Protein AF-A0A2P9GIC6-F1 (afdb_monomer)

Secondary structure (DSSP, 8-state):
----------HHHHHHHHHHHHHHHHHHHHHHHHHHHHHHHHHHHHHHHHHHH-HHHHHHSTT--GGGT--TTTTTSHHHHHHHHHHHHHHHHHTT---HHHHHHHHHHHHTHHHHHHHHHHHHHHHHHHHHHHHHHHHHHHHHHHHHHHHHHHHHHHHHHHHHHHHHHHHHHHHHHHHHHHHHHHHHHHHTTT-

pLDDT: mean 78.06, std 14.86, range [35.69, 97.06]

Foldseek 3Di:
DDPPPPPPDPVVLVVLVVVLVVVLVVLLVVLLVVLLVQLLVQLLVLLQVLVVVPVLCCVQQNPDDLVVQRDSVQSQDLVSVLRSVVVSQVVCVVVVNGDPVSVVVNVVCNVVSCVRCVVSNVSSNVSSVVSSVVSSVVSNVVSVVVSVVSVVVSVVVVVVVVVVVVVVVVVVVVVVVVVVVVVVVVVVVVVVVVD

Radius of gyration: 37.17 Å; Cα contacts (8 Å, |Δi|>4): 136; chains: 1; bounding box: 70×24×117 Å

Sequence (195 aa):
GGVLGGGVAPGVGLFGTFAVNKFTSALAASAIELATEEGIKTGIQVVIGKMNEISIFEIVLTGVDWSRYITESYYSTVGGLIKAVTNAVNSYKEAGNFSDGKMDVVRGILSNGEKTFGPVAEAGKDAAAATTKSVKTAKLSEVATQTTPLYSAITYSVLAIIIIVLIMVIIYLILRRRRKKKMKKKLQYIKLLEE

Nearest PDB structures (foldseek):
  1g73-assembly2_B  TM=2.314E-01  e=6.762E-01  Homo sapiens
  4tx5-assembly1_A  TM=2.561E-01  e=8.315E-01  Homo sapiens
  3lhp-assembly1_S  TM=3.090E-01  e=3.188E+00  synthetic construct
  7uwb-assembly1_k  TM=3.114E-01  e=5.928E+00  Citrus x limon

Structure (mmCIF, N/CA/C/O backbone):
data_AF-A0A2P9GIC6-F1
#
_entry.id   AF-A0A2P9GIC6-F1
#
loop_
_atom_site.group_PDB
_atom_site.id
_atom_site.type_symbol
_atom_site.label_atom_id
_atom_site.label_alt_id
_atom_site.label_comp_id
_atom_site.label_asym_id
_atom_site.label_entity_id
_atom_site.label_seq_id
_atom_site.pdbx_PDB_ins_code
_atom_site.Cartn_x
_atom_site.Cartn_y
_atom_site.Cartn_z
_atom_site.occupancy
_atom_site.B_iso_or_equiv
_atom_site.auth_seq_id
_atom_site.auth_comp_id
_atom_site.auth_asym_id
_atom_site.auth_atom_id
_atom_site.pdbx_PDB_model_num
ATOM 1 N N . GLY A 1 1 ? -12.073 3.172 68.371 1.00 35.69 1 GLY A N 1
ATOM 2 C CA . GLY A 1 1 ? -12.584 3.532 67.033 1.00 35.69 1 GLY A CA 1
ATOM 3 C C . GLY A 1 1 ? -11.441 3.334 66.069 1.00 35.69 1 GLY A C 1
ATOM 4 O O . GLY A 1 1 ? -10.365 3.812 66.358 1.00 35.69 1 GLY A O 1
ATOM 5 N N . GLY A 1 2 ? -11.532 2.513 65.032 1.00 39.66 2 GLY A N 1
ATOM 6 C CA . GLY A 1 2 ? -12.627 2.470 64.073 1.00 39.66 2 GLY A CA 1
ATOM 7 C C . GLY A 1 2 ? -12.228 3.280 62.840 1.00 39.66 2 GLY A C 1
ATOM 8 O O . GLY A 1 2 ? -12.872 4.278 62.553 1.00 39.66 2 GLY A O 1
ATOM 9 N N . VAL A 1 3 ? -11.157 2.870 62.152 1.00 42.47 3 VAL A N 1
ATOM 10 C CA . VAL A 1 3 ? -10.778 3.397 60.832 1.00 42.47 3 VAL A CA 1
ATOM 11 C C . VAL A 1 3 ? -10.529 2.206 59.907 1.00 42.47 3 VAL A C 1
ATOM 13 O O . VAL A 1 3 ? -9.414 1.908 59.503 1.00 42.47 3 VAL A O 1
ATOM 16 N N . LEU A 1 4 ? -11.603 1.472 59.617 1.00 42.75 4 LEU A N 1
ATOM 17 C CA . LEU A 1 4 ? -11.664 0.559 58.476 1.00 42.75 4 LEU A CA 1
ATOM 18 C C . LEU A 1 4 ? -12.331 1.314 57.324 1.00 42.75 4 LEU A C 1
ATOM 20 O O . LEU A 1 4 ? -13.462 1.034 56.941 1.00 42.75 4 LEU A O 1
ATOM 24 N N . GLY A 1 5 ? -11.633 2.327 56.818 1.00 36.59 5 GLY A N 1
ATOM 25 C CA . GLY A 1 5 ? -11.934 2.968 55.541 1.00 36.59 5 GLY A CA 1
ATOM 26 C C . GLY A 1 5 ? -11.211 2.223 54.427 1.00 36.59 5 GLY A C 1
ATOM 27 O O . GLY A 1 5 ? -10.350 2.793 53.768 1.00 36.59 5 GLY A O 1
ATOM 28 N N . GLY A 1 6 ? -11.496 0.927 54.276 1.00 39.25 6 GLY A N 1
ATOM 29 C CA . GLY A 1 6 ? -11.016 0.129 53.154 1.00 39.25 6 GLY A CA 1
ATOM 30 C C . GLY A 1 6 ? -11.682 0.627 51.880 1.00 39.25 6 GLY A C 1
ATOM 31 O O . GLY A 1 6 ? -12.749 0.145 51.505 1.00 39.25 6 GLY A O 1
ATOM 32 N N . GLY A 1 7 ? -11.075 1.635 51.255 1.00 40.94 7 GLY A N 1
ATOM 33 C CA . GLY A 1 7 ? -11.404 2.077 49.913 1.00 40.94 7 GLY A CA 1
ATOM 34 C C . GLY A 1 7 ? -11.099 0.946 48.944 1.00 40.94 7 GLY A C 1
ATOM 35 O O . GLY A 1 7 ? -9.987 0.830 48.440 1.00 40.94 7 GLY A O 1
ATOM 36 N N . VAL A 1 8 ? -12.088 0.094 48.691 1.00 41.75 8 VAL A N 1
ATOM 37 C CA . VAL A 1 8 ? -12.073 -0.770 47.516 1.00 41.75 8 VAL A CA 1
ATOM 38 C C . VAL A 1 8 ? -12.308 0.162 46.335 1.00 41.75 8 VAL A C 1
ATOM 40 O O . VAL A 1 8 ? -13.444 0.480 45.984 1.00 41.75 8 VAL A O 1
ATOM 43 N N . ALA A 1 9 ? -11.215 0.684 45.779 1.00 43.91 9 ALA A N 1
ATOM 44 C CA . ALA A 1 9 ? -11.239 1.335 44.482 1.00 43.91 9 ALA A CA 1
ATOM 45 C C . ALA A 1 9 ? -11.948 0.389 43.491 1.00 43.91 9 ALA A C 1
ATOM 47 O O . ALA A 1 9 ? -11.654 -0.812 43.497 1.00 43.91 9 ALA A O 1
ATOM 48 N N . PRO A 1 10 ? -12.865 0.874 42.635 1.00 46.41 10 PRO A N 1
ATOM 49 C CA . PRO A 1 10 ? -13.520 0.061 41.614 1.00 46.41 10 PRO A CA 1
ATOM 50 C C . PRO A 1 10 ? -12.531 -0.229 40.469 1.00 46.41 10 PRO A C 1
ATOM 52 O O . PRO A 1 10 ? -12.744 0.147 39.322 1.00 46.41 10 PRO A O 1
ATOM 55 N N . GLY A 1 11 ? -11.406 -0.879 40.777 1.00 50.47 11 GLY A N 1
ATOM 56 C CA . GLY A 1 11 ? -10.360 -1.202 39.812 1.00 50.47 11 GLY A CA 1
ATOM 57 C C . GLY A 1 11 ? -10.844 -2.190 38.756 1.00 50.47 11 GLY A C 1
ATOM 58 O O . GLY A 1 11 ? -10.451 -2.092 37.604 1.00 50.47 11 GLY A O 1
ATOM 59 N N . VAL A 1 12 ? -11.768 -3.093 39.091 1.00 47.31 12 VAL A N 1
ATOM 60 C CA . VAL A 1 12 ? -12.199 -4.165 38.174 1.00 47.31 12 VAL A CA 1
ATOM 61 C C . VAL A 1 12 ? -12.927 -3.663 36.916 1.00 47.31 12 VAL A C 1
ATOM 63 O O . VAL A 1 12 ? -12.781 -4.268 35.858 1.00 47.31 12 VAL A O 1
ATOM 66 N N . GLY A 1 13 ? -13.629 -2.524 36.981 1.00 48.03 13 GLY A N 1
ATOM 67 C CA . GLY A 1 13 ? -14.225 -1.884 35.797 1.00 48.03 13 GLY A CA 1
ATOM 68 C C . GLY A 1 13 ? -13.209 -1.098 34.959 1.00 48.03 13 GLY A C 1
ATOM 69 O O . GLY A 1 13 ? -13.307 -1.047 33.731 1.00 48.03 13 GLY A O 1
ATOM 70 N N . LEU A 1 14 ? -12.191 -0.534 35.615 1.00 54.22 14 LEU A N 1
ATOM 71 C CA . LEU A 1 14 ? -11.116 0.210 34.961 1.00 54.22 14 LEU A CA 1
ATOM 72 C C . LEU A 1 14 ? -10.127 -0.735 34.262 1.00 54.22 14 LEU A C 1
ATOM 74 O O . LEU A 1 14 ? -9.697 -0.456 33.152 1.00 54.22 14 LEU A O 1
ATOM 78 N N . PHE A 1 15 ? -9.812 -1.885 34.864 1.00 54.22 15 PHE A N 1
ATOM 79 C CA . PHE A 1 15 ? -8.912 -2.876 34.274 1.00 54.22 15 PHE A CA 1
ATOM 80 C C . PHE A 1 15 ? -9.524 -3.566 33.050 1.00 54.22 15 PHE A C 1
ATOM 82 O O . PHE A 1 15 ? -8.817 -3.759 32.066 1.00 54.22 15 PHE A O 1
ATOM 89 N N . GLY A 1 16 ? -10.826 -3.882 33.060 1.00 58.28 16 GLY A N 1
ATOM 90 C CA . GLY A 1 16 ? -11.499 -4.488 31.903 1.00 58.28 16 GLY A CA 1
ATOM 91 C C . GLY A 1 16 ? -11.559 -3.551 30.694 1.00 58.28 16 GLY A C 1
ATOM 92 O O . GLY A 1 16 ? -11.197 -3.934 29.584 1.00 58.28 16 GLY A O 1
ATOM 93 N N . THR A 1 17 ? -11.941 -2.291 30.916 1.00 59.91 17 THR A N 1
ATOM 94 C CA . THR A 1 17 ? -11.983 -1.264 29.861 1.00 59.91 17 THR A CA 1
ATOM 95 C C . THR A 1 17 ? -10.587 -0.871 29.374 1.00 59.91 17 THR A C 1
ATOM 97 O O . THR A 1 17 ? -10.375 -0.729 28.172 1.00 59.91 17 THR A O 1
ATOM 100 N N . PHE A 1 18 ? -9.603 -0.769 30.271 1.00 67.50 18 PHE A N 1
ATOM 101 C CA . PHE A 1 18 ? -8.208 -0.509 29.913 1.00 67.50 18 PHE A CA 1
ATOM 102 C C . PHE A 1 18 ? -7.585 -1.656 29.104 1.00 67.50 18 PHE A C 1
ATOM 104 O O . PHE A 1 18 ? -6.921 -1.399 28.100 1.00 67.50 18 PHE A O 1
ATOM 111 N N . ALA A 1 19 ? -7.827 -2.913 29.494 1.00 66.25 19 ALA A N 1
ATOM 112 C CA . ALA A 1 19 ? -7.341 -4.085 28.769 1.00 66.25 19 ALA A CA 1
ATOM 113 C C . ALA A 1 19 ? -7.966 -4.191 27.370 1.00 66.25 19 ALA A C 1
ATOM 115 O O . ALA A 1 19 ? -7.237 -4.390 26.399 1.00 66.25 19 AL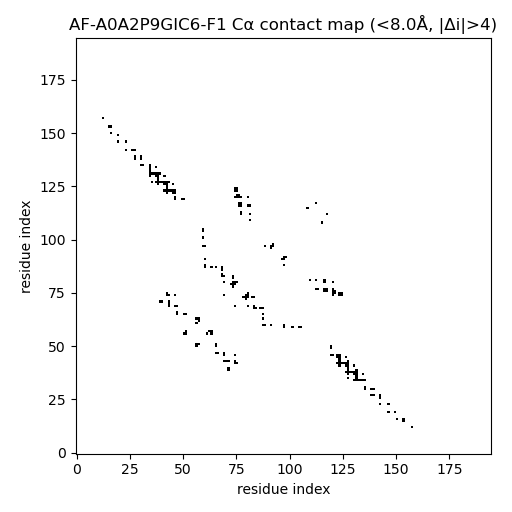A A O 1
ATOM 116 N N . VAL A 1 20 ? -9.283 -3.978 27.239 1.00 67.06 20 VAL A N 1
ATOM 117 C CA . VAL A 1 20 ? -9.952 -3.957 25.926 1.00 67.06 20 VAL A CA 1
ATOM 118 C C . VAL A 1 20 ? -9.466 -2.798 25.063 1.00 67.06 20 VAL A C 1
ATOM 120 O O . VAL A 1 20 ? -9.219 -3.005 23.878 1.00 67.06 20 VAL A O 1
ATOM 123 N N . ASN A 1 21 ? -9.242 -1.610 25.626 1.00 68.81 21 ASN A N 1
ATOM 124 C CA . ASN A 1 21 ? -8.697 -0.480 24.868 1.00 68.81 21 ASN A CA 1
ATOM 125 C C . ASN A 1 21 ? -7.268 -0.753 24.372 1.00 68.81 21 ASN A C 1
ATOM 127 O O . ASN A 1 21 ? -6.968 -0.503 23.206 1.00 68.81 21 ASN A O 1
ATOM 131 N N . LYS A 1 22 ? -6.397 -1.315 25.221 1.00 74.38 22 LYS A N 1
ATOM 132 C CA . LYS A 1 22 ? -5.039 -1.739 24.839 1.00 74.38 22 LYS A CA 1
ATOM 133 C C . LYS A 1 22 ? -5.075 -2.801 23.738 1.00 74.38 22 LYS A C 1
ATOM 135 O O . LYS A 1 22 ? -4.400 -2.644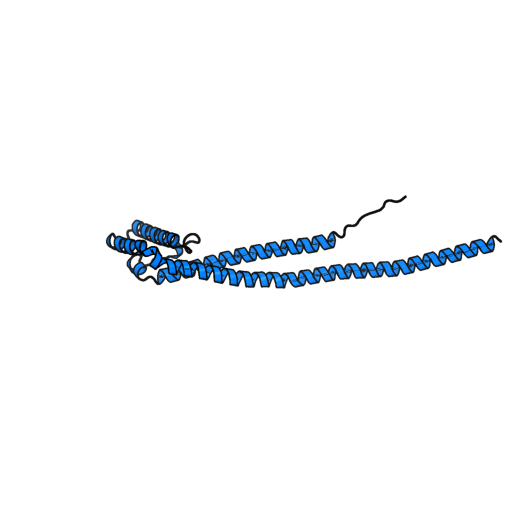 22.725 1.00 74.38 22 LYS A O 1
ATOM 140 N N . PHE A 1 23 ? -5.903 -3.830 23.889 1.00 72.44 23 PHE A N 1
ATOM 141 C CA . PHE A 1 23 ? -6.075 -4.884 22.888 1.00 72.44 23 PHE A CA 1
ATOM 142 C C . PHE A 1 23 ? -6.606 -4.343 21.551 1.00 72.44 23 PHE A C 1
ATOM 144 O O . PHE A 1 23 ? -6.029 -4.610 20.501 1.00 72.44 23 PHE A O 1
ATOM 151 N N . THR A 1 24 ? -7.637 -3.497 21.593 1.00 72.88 24 THR A N 1
ATOM 152 C CA . THR A 1 24 ? -8.217 -2.847 20.405 1.00 72.88 24 THR A CA 1
ATOM 153 C C . THR A 1 24 ? -7.193 -1.956 19.701 1.00 72.88 24 THR A C 1
ATOM 155 O O . THR A 1 24 ? -7.105 -1.971 18.477 1.00 72.88 24 THR A O 1
ATOM 158 N N . SER A 1 25 ? -6.366 -1.222 20.457 1.00 73.38 25 SER A N 1
ATOM 159 C CA . SER A 1 25 ? -5.287 -0.409 19.881 1.00 73.38 25 SER A CA 1
ATOM 160 C C . SER A 1 25 ? -4.191 -1.248 19.216 1.00 73.38 25 SER A C 1
ATOM 162 O O . SER A 1 25 ? -3.698 -0.859 18.161 1.00 73.38 25 SER A O 1
ATOM 164 N N . ALA A 1 26 ? -3.849 -2.411 19.781 1.00 75.38 26 ALA A N 1
ATOM 165 C CA . ALA A 1 26 ? -2.870 -3.323 19.194 1.00 75.38 26 ALA A CA 1
ATOM 166 C C . ALA A 1 26 ? -3.402 -3.953 17.898 1.00 75.38 26 ALA A C 1
ATOM 168 O O . ALA A 1 26 ? -2.707 -3.946 16.887 1.00 75.38 26 ALA A O 1
ATOM 169 N N . LEU A 1 27 ? -4.663 -4.401 17.891 1.00 74.88 27 LEU A N 1
ATOM 170 C CA . LEU A 1 27 ? -5.324 -4.905 16.684 1.00 74.88 27 LEU A CA 1
ATOM 171 C C . LEU A 1 27 ? -5.416 -3.842 15.585 1.00 74.88 27 LEU A C 1
ATOM 173 O O . LEU A 1 27 ? -5.175 -4.142 14.419 1.00 74.88 27 LEU A O 1
ATOM 177 N N . ALA A 1 28 ? -5.727 -2.594 15.944 1.00 72.56 28 ALA A N 1
ATOM 178 C CA . ALA A 1 28 ? -5.741 -1.486 14.996 1.00 72.56 28 ALA A CA 1
ATOM 179 C C . ALA A 1 28 ? -4.342 -1.193 14.425 1.00 72.56 28 ALA A C 1
ATOM 181 O O . ALA A 1 28 ? -4.227 -0.915 13.235 1.00 72.56 28 ALA A O 1
ATOM 182 N N . ALA A 1 29 ? -3.286 -1.281 15.241 1.00 73.62 29 ALA A N 1
ATOM 183 C CA . ALA A 1 29 ? -1.909 -1.114 14.779 1.00 73.62 29 ALA A CA 1
ATOM 184 C C . ALA A 1 29 ? -1.512 -2.216 13.782 1.00 73.62 29 ALA A C 1
ATOM 186 O O . ALA A 1 29 ? -1.067 -1.899 12.682 1.00 73.62 29 ALA A O 1
ATOM 187 N N . SER A 1 30 ? -1.775 -3.486 14.108 1.00 74.31 30 SER A N 1
ATOM 188 C CA . SER A 1 30 ? -1.515 -4.615 13.204 1.00 74.31 30 SER A CA 1
ATOM 189 C C . SER A 1 30 ? -2.348 -4.549 11.919 1.00 74.31 30 SER A C 1
ATOM 191 O O . SER A 1 30 ? -1.853 -4.858 10.842 1.00 74.31 30 SER A O 1
ATOM 193 N N . ALA A 1 31 ? -3.604 -4.095 11.995 1.00 72.94 31 ALA A N 1
ATOM 194 C CA . ALA A 1 31 ? -4.441 -3.863 10.818 1.00 72.94 31 ALA A CA 1
ATOM 195 C C . ALA A 1 31 ? -3.874 -2.775 9.892 1.00 72.94 31 ALA A C 1
ATOM 197 O O . ALA A 1 31 ? -3.978 -2.890 8.672 1.00 72.94 31 ALA A O 1
ATOM 198 N N . ILE A 1 32 ? -3.292 -1.714 10.460 1.00 75.00 32 ILE A N 1
ATOM 199 C CA . ILE A 1 32 ? -2.639 -0.652 9.688 1.00 75.00 32 ILE A CA 1
ATOM 200 C C . ILE A 1 32 ? -1.367 -1.182 9.025 1.00 75.00 32 ILE A C 1
ATOM 202 O O . ILE A 1 32 ? -1.169 -0.911 7.846 1.00 75.00 32 ILE A O 1
ATOM 206 N N . GLU A 1 33 ? -0.550 -1.948 9.748 1.00 79.12 33 GLU A N 1
ATOM 207 C CA . GLU A 1 33 ? 0.686 -2.546 9.231 1.00 79.12 33 GLU A CA 1
ATOM 208 C C . GLU A 1 33 ? 0.414 -3.487 8.046 1.00 79.12 33 GLU A C 1
ATOM 210 O O . GLU A 1 33 ? 0.968 -3.297 6.962 1.00 79.12 33 GLU A O 1
ATOM 215 N N . LEU A 1 34 ? -0.538 -4.414 8.199 1.00 79.38 34 LEU A N 1
ATOM 216 C CA . LEU A 1 34 ? -0.962 -5.309 7.117 1.00 79.38 34 LEU A CA 1
ATOM 217 C C . LEU A 1 34 ? -1.495 -4.534 5.906 1.00 79.38 34 LEU A C 1
ATOM 219 O O . LEU A 1 34 ? -1.159 -4.847 4.766 1.00 79.38 34 LEU A O 1
ATOM 223 N N . ALA A 1 35 ? -2.300 -3.493 6.140 1.00 74.69 35 ALA A N 1
ATOM 224 C CA . ALA A 1 35 ? -2.817 -2.658 5.063 1.00 74.69 35 ALA A CA 1
ATOM 225 C C . ALA A 1 35 ? -1.700 -1.920 4.311 1.00 74.69 35 ALA A C 1
ATOM 227 O O . ALA A 1 35 ? -1.779 -1.781 3.091 1.00 74.69 35 ALA A O 1
ATOM 228 N N . THR A 1 36 ? -0.667 -1.450 5.017 1.00 80.12 36 THR A N 1
ATOM 229 C CA . THR A 1 36 ? 0.490 -0.810 4.380 1.00 80.12 36 THR A CA 1
ATOM 230 C C . THR A 1 36 ? 1.320 -1.798 3.570 1.00 80.12 36 THR A C 1
ATOM 232 O O . THR A 1 36 ? 1.698 -1.473 2.446 1.00 80.12 36 THR A O 1
ATOM 235 N N . GLU A 1 37 ? 1.542 -3.012 4.079 1.00 86.25 37 GLU A N 1
ATOM 236 C CA . GLU A 1 37 ? 2.275 -4.067 3.370 1.00 86.25 37 GLU A CA 1
ATOM 237 C C . GLU A 1 37 ? 1.545 -4.485 2.083 1.00 86.25 37 GLU A C 1
ATOM 239 O O . GLU A 1 37 ? 2.133 -4.520 1.000 1.00 86.25 37 GLU A O 1
ATOM 244 N N . GLU A 1 38 ? 0.234 -4.728 2.169 1.00 79.56 38 GLU A N 1
ATOM 245 C CA . GLU A 1 38 ? -0.597 -5.091 1.017 1.00 79.56 38 GLU A CA 1
ATOM 246 C C . GLU A 1 38 ? -0.691 -3.948 -0.007 1.00 79.56 38 GLU A C 1
ATOM 248 O O . GLU A 1 38 ? -0.660 -4.177 -1.223 1.00 79.56 38 GLU A O 1
ATOM 253 N N . GLY A 1 39 ? -0.726 -2.705 0.481 1.00 76.94 39 GLY A N 1
ATOM 254 C CA . GLY A 1 39 ? -0.616 -1.507 -0.340 1.00 76.94 39 GLY A CA 1
ATOM 255 C C . GLY A 1 39 ? 0.685 -1.456 -1.132 1.00 76.94 39 GLY A C 1
ATOM 256 O O . GLY A 1 39 ? 0.652 -1.372 -2.359 1.00 76.94 39 GLY A O 1
ATOM 257 N N . ILE A 1 40 ? 1.829 -1.560 -0.454 1.00 85.94 40 ILE A N 1
ATOM 258 C CA . ILE A 1 40 ? 3.157 -1.565 -1.086 1.00 85.94 40 ILE A CA 1
ATOM 259 C C . ILE A 1 40 ? 3.262 -2.692 -2.116 1.00 85.94 40 ILE A C 1
ATOM 261 O O . ILE A 1 40 ? 3.664 -2.446 -3.254 1.00 85.94 40 ILE A O 1
ATOM 265 N N . LYS A 1 41 ? 2.843 -3.911 -1.756 1.00 92.12 41 LYS A N 1
ATOM 266 C CA . LYS A 1 41 ? 2.848 -5.070 -2.657 1.00 92.12 41 LYS A CA 1
ATOM 267 C C . LYS A 1 41 ? 2.058 -4.796 -3.937 1.00 92.12 41 LYS A C 1
ATOM 269 O O . LYS A 1 41 ? 2.543 -5.076 -5.033 1.00 92.12 41 LYS A O 1
ATOM 274 N N . THR A 1 42 ? 0.865 -4.222 -3.807 1.00 85.31 42 THR A N 1
ATOM 275 C CA . THR A 1 42 ? 0.011 -3.885 -4.953 1.00 85.31 42 THR A CA 1
ATOM 276 C C . THR A 1 42 ? 0.623 -2.775 -5.803 1.00 85.31 42 THR A C 1
ATOM 278 O O . THR A 1 42 ? 0.652 -2.888 -7.027 1.00 85.31 42 THR A O 1
ATOM 281 N N . GLY A 1 43 ? 1.179 -1.738 -5.169 1.00 80.25 43 GLY A N 1
ATOM 282 C CA . GLY A 1 43 ? 1.900 -0.668 -5.858 1.00 80.25 43 GLY A CA 1
ATOM 283 C C . GLY A 1 43 ? 3.062 -1.199 -6.694 1.00 80.25 43 GLY A C 1
ATOM 284 O O . GLY A 1 43 ? 3.160 -0.883 -7.877 1.00 80.25 43 GLY A O 1
ATOM 285 N N . ILE A 1 44 ? 3.890 -2.076 -6.121 1.00 94.62 44 ILE A N 1
ATOM 286 C CA . ILE A 1 44 ? 4.993 -2.740 -6.830 1.00 94.62 44 ILE A CA 1
ATOM 287 C C . ILE A 1 44 ? 4.475 -3.538 -8.033 1.00 94.62 44 ILE A C 1
ATOM 289 O O . ILE A 1 44 ? 5.038 -3.424 -9.120 1.00 94.62 44 ILE A O 1
ATOM 293 N N . GLN A 1 45 ? 3.392 -4.309 -7.883 1.00 94.19 45 GLN A N 1
ATOM 294 C CA . GLN A 1 45 ? 2.835 -5.083 -8.998 1.00 94.19 45 GLN A CA 1
ATOM 295 C C . GLN A 1 45 ? 2.323 -4.205 -10.143 1.00 94.19 45 GLN A C 1
ATOM 297 O O . GLN A 1 45 ? 2.572 -4.520 -11.306 1.00 94.19 45 GLN A O 1
ATOM 302 N N . VAL A 1 46 ? 1.657 -3.089 -9.833 1.00 91.69 46 VAL A N 1
ATOM 303 C CA . VAL A 1 46 ? 1.207 -2.128 -10.852 1.00 91.69 46 VAL A CA 1
ATOM 304 C C . VAL A 1 46 ? 2.394 -1.529 -11.601 1.00 91.69 46 VAL A C 1
ATOM 306 O O . VAL A 1 46 ? 2.365 -1.447 -12.829 1.00 91.69 46 VAL A O 1
ATOM 309 N N . VAL A 1 47 ? 3.461 -1.162 -10.887 1.00 96.12 47 VAL A N 1
ATOM 310 C CA . VAL A 1 47 ? 4.693 -0.647 -11.503 1.00 96.12 47 VAL A CA 1
ATOM 311 C C . VAL A 1 47 ? 5.337 -1.711 -12.390 1.00 96.12 47 VAL A C 1
ATOM 313 O O . VAL A 1 47 ? 5.680 -1.400 -13.524 1.00 96.12 47 VAL A O 1
ATOM 316 N N . ILE A 1 48 ? 5.454 -2.963 -11.931 1.00 96.69 48 ILE A N 1
ATOM 317 C CA . ILE A 1 48 ? 5.969 -4.078 -12.746 1.00 96.69 48 ILE A CA 1
ATOM 318 C C . ILE A 1 48 ? 5.147 -4.232 -14.032 1.00 96.69 48 ILE A C 1
ATOM 320 O O . ILE A 1 48 ? 5.721 -4.312 -15.116 1.00 96.69 48 ILE A O 1
ATOM 324 N N . GLY A 1 49 ? 3.814 -4.226 -13.929 1.00 95.00 49 GLY A N 1
ATOM 325 C CA . GLY A 1 49 ? 2.920 -4.309 -15.085 1.00 95.00 49 GLY A CA 1
ATOM 326 C C . GLY A 1 49 ? 3.168 -3.183 -16.088 1.00 95.00 49 GLY A C 1
ATOM 327 O O . GLY A 1 49 ? 3.419 -3.442 -17.261 1.00 95.00 49 GLY A O 1
ATOM 328 N N . LYS A 1 50 ? 3.217 -1.936 -15.615 1.00 92.25 50 LYS A N 1
ATOM 329 C CA . LYS A 1 50 ? 3.489 -0.768 -16.465 1.00 92.25 50 LYS A CA 1
ATOM 330 C C . LYS A 1 50 ? 4.894 -0.754 -17.057 1.00 92.25 50 LYS A C 1
ATOM 332 O O . LYS A 1 50 ? 5.084 -0.297 -18.177 1.00 92.25 50 LYS A O 1
ATOM 337 N N . MET A 1 51 ? 5.881 -1.271 -16.335 1.00 93.62 51 MET A N 1
ATOM 338 C CA . MET A 1 51 ? 7.241 -1.422 -16.848 1.00 93.62 51 MET A CA 1
ATOM 339 C C . MET A 1 51 ? 7.320 -2.460 -17.973 1.00 93.62 51 MET A C 1
ATOM 341 O O . MET A 1 51 ? 8.105 -2.277 -18.901 1.00 93.62 51 MET A O 1
ATOM 345 N N . ASN A 1 52 ? 6.480 -3.500 -17.937 1.00 93.31 52 ASN A N 1
ATOM 346 C CA . ASN A 1 52 ? 6.333 -4.454 -19.041 1.00 93.31 52 ASN A CA 1
ATOM 347 C C . ASN A 1 52 ? 5.628 -3.849 -20.268 1.00 93.31 52 ASN A C 1
ATOM 349 O O . ASN A 1 52 ? 5.898 -4.269 -21.387 1.00 93.31 52 ASN A O 1
ATOM 353 N N . GLU A 1 53 ? 4.754 -2.854 -20.087 1.00 92.56 53 GLU A N 1
ATOM 354 C CA . GLU A 1 53 ? 4.069 -2.160 -21.195 1.00 92.56 53 GLU A CA 1
ATOM 355 C C . GLU A 1 53 ? 5.013 -1.258 -22.012 1.00 92.56 53 GLU A C 1
ATOM 357 O O . GLU A 1 53 ? 4.713 -0.890 -23.149 1.00 92.56 53 GLU A O 1
ATOM 362 N N . ILE A 1 54 ? 6.172 -0.899 -21.457 1.00 91.38 54 ILE A N 1
ATOM 363 C CA . ILE A 1 54 ? 7.164 -0.066 -22.135 1.00 91.38 54 ILE A CA 1
ATOM 364 C C . ILE A 1 54 ? 7.951 -0.936 -23.130 1.00 91.38 54 ILE A C 1
ATOM 366 O O . ILE A 1 54 ? 8.988 -1.517 -22.805 1.00 91.38 54 ILE A O 1
ATOM 370 N N . SER A 1 55 ? 7.478 -0.985 -24.380 1.00 88.62 55 SER A N 1
ATOM 371 C CA . SER A 1 55 ? 7.985 -1.881 -25.439 1.00 88.62 55 SER A CA 1
ATOM 372 C C . SER A 1 55 ? 9.489 -1.768 -25.702 1.00 88.62 55 SER A C 1
ATOM 374 O O . SER A 1 55 ? 10.131 -2.722 -26.132 1.00 88.62 55 SER A O 1
ATOM 376 N N . ILE A 1 56 ? 10.095 -0.610 -25.426 1.00 88.69 56 ILE A N 1
ATOM 377 C CA . ILE A 1 56 ? 11.535 -0.421 -25.627 1.00 88.69 56 ILE A CA 1
ATOM 378 C C . ILE A 1 56 ? 12.380 -1.296 -24.688 1.00 88.69 56 ILE A C 1
ATOM 380 O O . ILE A 1 56 ? 13.496 -1.674 -25.046 1.00 88.69 56 ILE A O 1
ATOM 384 N N . PHE A 1 57 ? 11.855 -1.685 -23.521 1.00 91.12 57 PHE A N 1
ATOM 385 C CA . PHE A 1 57 ? 12.558 -2.602 -22.626 1.00 91.12 57 PHE A CA 1
ATOM 386 C C . PHE A 1 57 ? 12.573 -4.039 -23.131 1.00 91.12 57 PHE A C 1
ATOM 388 O O . PHE A 1 57 ? 13.537 -4.737 -22.854 1.00 91.12 57 PHE A O 1
ATOM 395 N N . GLU A 1 58 ? 11.605 -4.467 -23.938 1.00 86.62 58 GLU A N 1
ATOM 396 C CA . GLU A 1 58 ? 11.641 -5.789 -24.575 1.00 86.62 58 GLU A CA 1
ATOM 397 C C . GLU A 1 58 ? 12.814 -5.908 -25.567 1.00 86.62 58 GLU A C 1
ATOM 399 O O . GLU A 1 58 ? 13.475 -6.946 -25.671 1.00 86.62 58 GLU A O 1
ATOM 404 N N . ILE A 1 59 ? 13.130 -4.804 -26.247 1.00 86.12 59 ILE A N 1
ATOM 405 C CA . ILE A 1 59 ? 14.223 -4.718 -27.223 1.00 86.12 59 ILE A CA 1
ATOM 406 C C . ILE A 1 59 ? 15.583 -4.662 -26.512 1.00 86.12 59 ILE A C 1
ATOM 408 O O . ILE A 1 59 ? 16.550 -5.325 -26.903 1.00 86.12 59 ILE A O 1
ATOM 412 N N . VAL A 1 60 ? 15.681 -3.841 -25.466 1.00 89.81 60 VAL A N 1
ATOM 413 C CA . VAL A 1 60 ? 16.957 -3.570 -24.794 1.00 89.81 60 VAL A CA 1
ATOM 414 C C . VAL A 1 60 ? 17.274 -4.637 -23.740 1.00 89.81 60 VAL A C 1
ATOM 416 O O . VAL A 1 60 ? 18.406 -5.120 -23.674 1.00 89.81 60 VAL A O 1
ATOM 419 N N . LEU A 1 61 ? 16.276 -5.056 -22.968 1.00 91.44 61 LEU A N 1
ATOM 420 C CA . LEU A 1 61 ? 16.364 -6.006 -21.860 1.00 91.44 61 LEU A CA 1
ATOM 421 C C . LEU A 1 61 ? 15.414 -7.188 -22.117 1.00 91.44 61 LEU A C 1
ATOM 423 O O . LEU A 1 61 ? 14.453 -7.422 -21.389 1.00 91.44 61 LEU A O 1
ATOM 427 N N . THR A 1 62 ? 15.664 -7.931 -23.195 1.00 89.19 62 THR A N 1
ATOM 428 C CA . THR A 1 62 ? 14.809 -9.053 -23.600 1.00 89.19 62 THR A CA 1
ATOM 429 C C . THR A 1 62 ? 14.653 -10.066 -22.465 1.00 89.19 62 THR A C 1
ATOM 431 O O . THR A 1 62 ? 15.643 -10.519 -21.885 1.00 89.19 62 THR A O 1
ATOM 434 N N . GLY A 1 63 ? 13.404 -10.400 -22.133 1.00 87.50 63 GLY A N 1
ATOM 435 C CA . GLY A 1 63 ? 13.080 -11.316 -21.037 1.00 87.50 63 GLY A CA 1
ATOM 436 C C . GLY A 1 63 ? 13.310 -10.746 -19.633 1.00 87.50 63 GLY A C 1
ATOM 437 O O . GLY A 1 63 ? 13.493 -11.528 -18.701 1.00 87.50 63 GLY A O 1
ATOM 438 N N . VAL A 1 64 ? 13.345 -9.417 -19.469 1.00 93.12 64 VAL A N 1
ATOM 439 C CA . VAL A 1 64 ? 13.558 -8.797 -18.155 1.00 93.12 64 VAL A CA 1
ATOM 440 C C . VAL A 1 64 ? 12.451 -9.164 -17.178 1.00 93.12 64 VAL A C 1
ATOM 442 O O . VAL A 1 64 ? 11.263 -9.002 -17.442 1.00 93.12 64 VAL A O 1
ATOM 445 N N . ASP A 1 65 ? 12.868 -9.630 -16.009 1.00 94.69 65 ASP A N 1
ATOM 446 C CA . ASP A 1 65 ? 11.991 -9.867 -14.874 1.00 94.69 65 ASP A CA 1
ATOM 447 C C . ASP A 1 65 ? 12.097 -8.680 -13.912 1.00 94.69 65 ASP A C 1
ATOM 449 O O . ASP A 1 65 ? 12.964 -8.627 -13.034 1.00 94.69 65 ASP A O 1
ATOM 453 N N . TRP A 1 66 ? 11.217 -7.693 -14.102 1.00 95.44 66 TRP A N 1
ATOM 454 C CA . TRP A 1 66 ? 11.205 -6.470 -13.298 1.00 95.44 66 TRP A CA 1
ATOM 455 C C . TRP A 1 66 ? 10.987 -6.713 -11.801 1.00 95.44 66 TRP A C 1
ATOM 457 O O . TRP A 1 66 ? 11.390 -5.870 -10.998 1.00 95.44 66 TRP A O 1
ATOM 467 N N . SER A 1 67 ? 10.437 -7.866 -11.399 1.00 95.12 67 SER A N 1
ATOM 468 C CA . SER A 1 67 ? 10.272 -8.215 -9.981 1.00 95.12 67 SER A CA 1
ATOM 469 C C . SER A 1 67 ? 11.603 -8.317 -9.226 1.00 95.12 67 SER A C 1
ATOM 471 O O . SER A 1 67 ? 11.645 -8.112 -8.016 1.00 95.12 67 SER A O 1
ATOM 473 N N . ARG A 1 68 ? 12.710 -8.554 -9.942 1.00 95.56 68 ARG A N 1
ATOM 474 C CA . ARG A 1 68 ? 14.067 -8.620 -9.376 1.00 95.56 68 ARG A CA 1
ATOM 475 C C . ARG A 1 68 ? 14.673 -7.252 -9.086 1.00 95.56 68 ARG A C 1
ATOM 477 O O . ARG A 1 68 ? 15.622 -7.158 -8.313 1.00 95.56 68 ARG A O 1
ATOM 484 N N . TYR A 1 69 ? 14.161 -6.204 -9.729 1.00 95.56 69 TYR A N 1
ATOM 485 C CA . TYR A 1 69 ? 14.766 -4.871 -9.708 1.00 95.56 69 TYR A CA 1
ATOM 486 C C . TYR A 1 69 ? 13.864 -3.812 -9.067 1.00 95.56 69 TYR A C 1
ATOM 488 O O . TYR A 1 69 ? 14.373 -2.804 -8.578 1.00 95.56 69 TYR A O 1
ATOM 496 N N . ILE A 1 70 ? 12.546 -4.026 -9.046 1.00 95.19 70 ILE A N 1
ATOM 497 C CA . ILE A 1 70 ? 11.576 -3.113 -8.435 1.00 95.19 70 ILE A CA 1
ATOM 498 C C . ILE A 1 70 ? 11.298 -3.562 -7.005 1.00 95.19 70 ILE A C 1
ATOM 500 O O . ILE A 1 70 ? 10.611 -4.548 -6.757 1.00 95.19 70 ILE A O 1
ATOM 504 N N . THR A 1 71 ? 11.829 -2.797 -6.059 1.00 92.06 71 THR A N 1
ATOM 505 C CA . THR A 1 71 ? 11.670 -3.010 -4.620 1.00 92.06 71 THR A CA 1
ATOM 506 C C . THR A 1 71 ? 10.762 -1.944 -4.006 1.00 92.06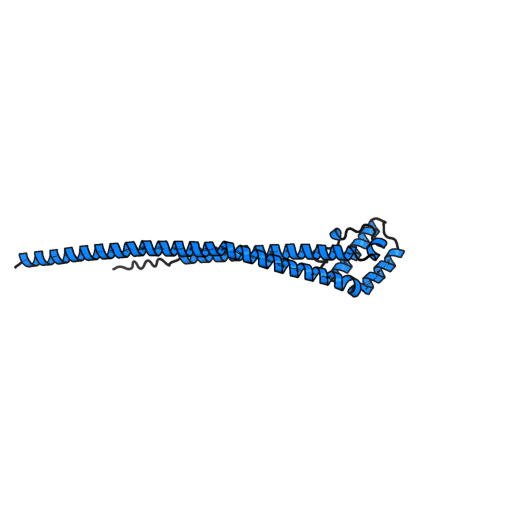 71 THR A C 1
ATOM 508 O O . THR A 1 71 ? 10.421 -0.943 -4.645 1.00 92.06 71 THR A O 1
ATOM 511 N N . GLU A 1 72 ? 10.427 -2.111 -2.725 1.00 90.00 72 GLU A N 1
ATOM 512 C CA . GLU A 1 72 ? 9.705 -1.108 -1.930 1.00 90.00 72 GLU A CA 1
ATOM 513 C C . GLU A 1 72 ? 10.374 0.278 -1.962 1.00 90.00 72 GLU A C 1
ATOM 515 O O . GLU A 1 72 ? 9.696 1.302 -2.003 1.00 90.00 72 GLU A O 1
ATOM 520 N N . SER A 1 73 ? 11.705 0.337 -2.012 1.00 88.19 73 SER A N 1
ATOM 521 C CA . SER A 1 73 ? 12.421 1.613 -2.053 1.00 88.19 73 SER A CA 1
ATOM 522 C C . SER A 1 73 ? 12.425 2.270 -3.437 1.00 88.19 73 SER A C 1
ATOM 524 O O . SER A 1 73 ? 12.730 3.460 -3.536 1.00 88.19 73 SER A O 1
ATOM 526 N N . TYR A 1 74 ? 12.103 1.529 -4.504 1.00 90.19 74 TYR A N 1
ATOM 527 C CA . TYR A 1 74 ? 12.271 1.988 -5.887 1.00 90.19 74 TYR A CA 1
ATOM 528 C C . TYR A 1 74 ? 10.963 2.205 -6.656 1.00 90.19 74 TYR A C 1
ATOM 530 O O . TYR A 1 74 ? 10.969 2.972 -7.615 1.00 90.19 74 TYR A O 1
ATOM 538 N N . TYR A 1 75 ? 9.844 1.600 -6.248 1.00 90.69 75 TYR A N 1
ATOM 539 C CA . TYR A 1 75 ? 8.594 1.643 -7.026 1.00 90.69 75 TYR A CA 1
ATOM 540 C C . TYR A 1 75 ? 7.896 3.015 -7.058 1.00 90.69 75 TYR A C 1
ATOM 542 O O . TYR A 1 75 ? 7.160 3.311 -7.995 1.00 90.69 75 TYR A O 1
ATOM 550 N N . SER A 1 76 ? 8.098 3.852 -6.037 1.00 87.00 76 SER A N 1
ATOM 551 C CA . SER A 1 76 ? 7.272 5.043 -5.784 1.00 87.00 76 SER A CA 1
ATOM 552 C C . SER A 1 76 ? 7.872 6.360 -6.285 1.00 87.00 76 SER A C 1
ATOM 554 O O . SER A 1 76 ? 7.268 7.419 -6.108 1.00 87.00 76 SER A O 1
ATOM 556 N N . THR A 1 77 ? 9.065 6.329 -6.887 1.00 91.56 77 THR A N 1
ATOM 557 C CA . THR A 1 77 ? 9.757 7.538 -7.356 1.00 91.56 77 THR A CA 1
ATOM 558 C C . THR A 1 77 ? 10.434 7.315 -8.701 1.00 91.56 77 THR A C 1
ATOM 560 O O . THR A 1 77 ? 10.981 6.247 -8.965 1.00 91.56 77 THR A O 1
ATOM 563 N N . VAL A 1 78 ? 10.492 8.366 -9.522 1.00 93.94 78 VAL A N 1
ATOM 564 C CA . VAL A 1 78 ? 11.228 8.365 -10.799 1.00 93.94 78 VAL A CA 1
ATOM 565 C C . VAL A 1 78 ? 12.693 7.977 -10.597 1.00 93.94 78 VAL A C 1
ATOM 567 O O . VAL A 1 78 ? 13.214 7.116 -11.302 1.00 93.94 78 VAL A O 1
ATOM 570 N N . GLY A 1 79 ? 13.355 8.552 -9.588 1.00 94.44 79 GLY A N 1
ATOM 571 C CA . GLY A 1 79 ? 14.742 8.213 -9.258 1.00 94.44 79 GLY A CA 1
ATOM 572 C C . GLY A 1 79 ? 14.927 6.749 -8.841 1.00 94.44 79 GLY A C 1
ATOM 573 O O . GLY A 1 79 ? 15.947 6.144 -9.164 1.00 94.44 79 GLY A O 1
ATOM 574 N N . GLY A 1 80 ? 13.941 6.164 -8.156 1.00 95.12 80 GLY A N 1
ATOM 575 C CA . GLY A 1 80 ? 13.909 4.741 -7.826 1.00 95.12 80 GLY A CA 1
ATOM 576 C C . GLY A 1 80 ? 13.812 3.859 -9.069 1.00 95.12 80 GLY A C 1
ATOM 577 O O . GLY A 1 80 ? 14.616 2.944 -9.237 1.00 95.12 80 GLY A O 1
ATOM 578 N N . LEU A 1 81 ? 12.907 4.189 -9.991 1.00 96.12 81 LEU A N 1
ATOM 579 C CA . LEU A 1 81 ? 12.741 3.450 -11.244 1.00 96.12 81 LEU A CA 1
ATOM 580 C C . LEU A 1 81 ? 13.970 3.566 -12.157 1.00 96.12 81 LEU A C 1
ATOM 582 O O . LEU A 1 81 ? 14.405 2.567 -12.725 1.00 96.12 81 LEU A O 1
ATOM 586 N N . ILE A 1 82 ? 14.618 4.733 -12.210 1.00 96.69 82 ILE A N 1
ATOM 587 C CA . ILE A 1 82 ? 15.913 4.908 -12.890 1.00 96.69 82 ILE A CA 1
ATOM 588 C C . ILE A 1 82 ? 16.976 3.965 -12.308 1.00 96.69 82 ILE A C 1
ATOM 590 O O . ILE A 1 82 ? 17.723 3.336 -13.063 1.00 96.69 82 ILE A O 1
ATOM 594 N N . LYS A 1 83 ? 17.045 3.827 -10.976 1.00 97.06 83 LYS A N 1
ATOM 595 C CA . LYS A 1 83 ? 17.966 2.882 -10.323 1.00 97.06 83 LYS A CA 1
ATOM 596 C C . LYS A 1 83 ? 17.621 1.434 -10.660 1.00 97.06 83 LYS A C 1
ATOM 598 O O . LYS A 1 83 ? 18.528 0.673 -10.981 1.00 97.06 83 LYS A O 1
ATOM 603 N N . ALA A 1 84 ? 16.340 1.067 -10.656 1.00 96.56 84 ALA A N 1
ATOM 604 C CA . ALA A 1 84 ? 15.895 -0.275 -11.031 1.00 96.56 84 ALA A CA 1
ATOM 605 C C . ALA A 1 84 ? 16.318 -0.633 -12.468 1.00 96.56 84 ALA A C 1
ATOM 607 O O . ALA A 1 84 ? 16.927 -1.678 -12.692 1.00 96.56 84 ALA A O 1
ATOM 608 N N . VAL A 1 85 ? 16.090 0.272 -13.426 1.00 96.19 85 VAL A N 1
ATOM 609 C CA . VAL A 1 85 ? 16.530 0.114 -14.824 1.00 96.19 85 VAL A CA 1
ATOM 610 C C . VAL A 1 85 ? 18.052 0.009 -14.918 1.00 96.19 85 VAL A C 1
ATOM 612 O O . VAL A 1 85 ? 18.571 -0.855 -15.621 1.00 96.19 85 VAL A O 1
ATOM 615 N N . THR A 1 86 ? 18.784 0.848 -14.184 1.00 95.38 86 THR A N 1
ATOM 616 C CA . THR A 1 86 ? 20.256 0.823 -14.168 1.00 95.38 86 THR A CA 1
ATOM 617 C C . THR A 1 86 ? 20.791 -0.510 -13.638 1.00 95.38 86 THR A C 1
ATOM 619 O O . THR A 1 86 ? 21.706 -1.086 -14.225 1.00 95.38 86 THR A O 1
ATOM 622 N N . ASN A 1 87 ? 20.187 -1.043 -12.574 1.00 96.19 87 ASN A N 1
ATOM 623 C CA . ASN A 1 87 ? 20.550 -2.340 -12.008 1.00 96.19 87 ASN A CA 1
ATOM 624 C C . ASN A 1 87 ? 20.264 -3.487 -12.987 1.00 96.19 87 ASN A C 1
ATOM 626 O O . ASN A 1 87 ? 21.103 -4.373 -13.148 1.00 96.19 87 ASN A O 1
ATOM 630 N N . ALA A 1 88 ? 19.125 -3.444 -13.685 1.00 95.50 88 ALA A N 1
ATOM 631 C CA . ALA A 1 88 ? 18.798 -4.416 -14.724 1.00 95.50 88 ALA A CA 1
ATOM 632 C C . ALA A 1 88 ? 19.827 -4.392 -15.862 1.00 95.50 88 ALA A C 1
ATOM 634 O O . ALA A 1 88 ? 20.372 -5.428 -16.234 1.00 95.50 88 ALA A O 1
ATOM 635 N N . VAL A 1 89 ? 20.171 -3.201 -16.356 1.00 94.75 89 VAL A N 1
ATOM 636 C CA . VAL A 1 89 ? 21.191 -3.023 -17.399 1.00 94.75 89 VAL A CA 1
ATOM 637 C C . VAL A 1 89 ? 22.546 -3.578 -16.963 1.00 94.75 89 VAL A C 1
ATOM 639 O O . VAL A 1 89 ? 23.185 -4.288 -17.736 1.00 94.75 89 VAL A O 1
ATOM 642 N N . ASN A 1 90 ? 22.985 -3.294 -15.736 1.00 94.12 90 ASN A N 1
ATOM 643 C CA . ASN A 1 90 ? 24.257 -3.806 -15.222 1.00 94.12 90 ASN A CA 1
ATOM 644 C C . ASN A 1 90 ? 24.258 -5.336 -15.131 1.00 94.12 90 ASN A C 1
ATOM 646 O O . ASN A 1 90 ? 25.195 -5.969 -15.605 1.00 94.12 90 ASN A O 1
ATOM 650 N N . SER A 1 91 ? 23.173 -5.932 -14.636 1.00 93.94 91 SER A N 1
ATOM 651 C CA . SER A 1 91 ? 23.018 -7.388 -14.582 1.00 93.94 91 SER A CA 1
ATOM 652 C C . SER A 1 91 ? 23.069 -8.034 -15.976 1.00 93.94 91 SER A C 1
ATOM 654 O O . SER A 1 91 ? 23.713 -9.065 -16.160 1.00 93.94 91 SER A O 1
ATOM 656 N N . TYR A 1 92 ? 22.463 -7.405 -16.988 1.00 92.06 92 TYR A N 1
ATOM 657 C CA . TYR A 1 92 ? 22.531 -7.885 -18.373 1.00 92.06 92 TYR A CA 1
ATOM 658 C C . TYR A 1 92 ? 23.929 -7.735 -18.987 1.00 92.06 92 TYR A C 1
ATOM 660 O O . TYR A 1 92 ? 24.342 -8.595 -19.767 1.00 92.06 92 TYR A O 1
ATOM 668 N N . LYS A 1 93 ? 24.662 -6.668 -18.642 1.00 91.44 93 LYS A N 1
ATOM 669 C CA . LYS A 1 93 ? 26.064 -6.480 -19.050 1.00 91.44 93 LYS A CA 1
ATOM 670 C C . LYS A 1 93 ? 26.964 -7.557 -18.461 1.00 91.44 93 LYS A C 1
ATOM 672 O O . LYS A 1 93 ? 27.734 -8.160 -19.199 1.00 91.44 93 LYS A O 1
ATOM 677 N N . GLU A 1 94 ? 26.831 -7.831 -17.166 1.00 91.50 94 GLU A N 1
ATOM 678 C CA . GLU A 1 94 ? 27.579 -8.891 -16.481 1.00 91.50 94 GLU A CA 1
ATOM 679 C C . GLU A 1 94 ? 27.286 -10.276 -17.072 1.00 91.50 94 GLU A C 1
ATOM 681 O O . GLU A 1 94 ? 28.187 -11.100 -17.197 1.00 91.50 94 GLU A O 1
ATOM 686 N N . ALA A 1 95 ? 26.047 -10.511 -17.511 1.00 90.00 95 ALA A N 1
ATOM 687 C CA . ALA A 1 95 ? 25.649 -11.741 -18.191 1.00 90.00 95 ALA A CA 1
ATOM 688 C C . ALA A 1 95 ? 26.089 -11.823 -19.671 1.00 90.00 95 ALA A C 1
ATOM 690 O O . ALA A 1 95 ? 25.798 -12.819 -20.329 1.00 90.00 95 ALA A O 1
ATOM 691 N N . GLY A 1 96 ? 26.736 -10.789 -20.224 1.00 87.25 96 GLY A N 1
ATOM 692 C CA . GLY A 1 96 ? 27.140 -10.736 -21.635 1.00 87.25 96 GLY A CA 1
ATOM 693 C C . GLY A 1 96 ? 25.986 -10.540 -22.630 1.00 87.25 96 GLY A C 1
ATOM 694 O O . GLY A 1 96 ? 26.188 -10.655 -23.836 1.00 87.25 96 GLY A O 1
ATOM 695 N N . ASN A 1 97 ? 24.782 -10.211 -22.151 1.00 84.19 97 ASN A N 1
ATOM 696 C CA . ASN A 1 97 ? 23.554 -10.090 -22.952 1.00 84.19 97 ASN A CA 1
ATOM 697 C C . ASN A 1 97 ? 23.207 -8.632 -23.318 1.00 84.19 97 ASN A C 1
ATOM 699 O O . ASN A 1 97 ? 22.083 -8.322 -23.735 1.00 84.19 97 ASN A O 1
ATOM 703 N N . PHE A 1 98 ? 24.166 -7.717 -23.162 1.00 88.38 98 PHE A N 1
ATOM 704 C CA . PHE A 1 98 ? 23.995 -6.285 -23.392 1.00 88.38 98 PHE A CA 1
ATOM 705 C C . PHE A 1 98 ? 25.104 -5.739 -24.297 1.00 88.38 98 PHE A C 1
ATOM 707 O O . PHE A 1 98 ? 26.282 -5.902 -23.995 1.00 88.38 98 PHE A O 1
ATOM 714 N N . SER A 1 99 ? 24.731 -5.073 -25.391 1.00 84.75 99 SER A N 1
ATOM 715 C CA . SER A 1 99 ? 25.666 -4.486 -26.360 1.00 84.75 99 SER A CA 1
ATOM 716 C C . SER A 1 99 ? 25.696 -2.957 -26.280 1.00 84.75 99 SER A C 1
ATOM 718 O O . SER A 1 99 ? 24.734 -2.331 -25.832 1.00 84.75 99 SER A O 1
ATOM 720 N N . ASP A 1 100 ? 26.776 -2.341 -26.768 1.00 78.62 100 ASP A N 1
ATOM 721 C CA . ASP A 1 100 ? 26.966 -0.883 -26.713 1.00 78.62 100 ASP A CA 1
ATOM 722 C C . ASP A 1 100 ? 25.867 -0.102 -27.446 1.00 78.62 100 ASP A C 1
ATOM 724 O O . ASP A 1 100 ? 25.390 0.911 -26.937 1.00 78.62 100 ASP A O 1
ATOM 728 N N . GLY A 1 101 ? 25.360 -0.620 -28.570 1.00 80.75 101 GLY A N 1
ATOM 729 C CA . GLY A 1 101 ? 24.242 -0.002 -29.296 1.00 80.75 101 GLY A CA 1
ATOM 730 C C . GLY A 1 101 ? 22.938 0.073 -28.487 1.00 80.75 101 GLY A C 1
ATOM 731 O O . GLY A 1 101 ? 22.133 0.979 -28.689 1.00 80.75 101 GLY A O 1
ATOM 732 N N . LYS A 1 102 ? 22.733 -0.829 -27.515 1.00 87.38 102 LYS A N 1
ATOM 733 C CA . LYS A 1 102 ? 21.592 -0.761 -26.586 1.00 87.38 102 LYS A CA 1
ATOM 734 C C . LYS A 1 102 ? 21.788 0.313 -25.512 1.00 87.38 102 LYS A C 1
ATOM 736 O O . LYS A 1 102 ? 20.809 0.818 -24.966 1.00 87.38 102 LYS A O 1
ATOM 741 N N . MET A 1 103 ? 23.033 0.692 -25.214 1.00 87.94 103 MET A N 1
ATOM 742 C CA . MET A 1 103 ? 23.343 1.679 -24.179 1.00 87.94 103 MET A CA 1
ATOM 743 C C . MET A 1 103 ? 22.879 3.087 -24.560 1.00 87.94 103 MET A C 1
ATOM 745 O O . MET A 1 103 ? 22.396 3.820 -23.697 1.00 87.94 103 MET A O 1
ATOM 749 N N . ASP A 1 104 ? 22.981 3.461 -25.836 1.00 89.44 104 ASP A N 1
ATOM 750 C CA . ASP A 1 104 ? 22.507 4.767 -26.311 1.00 89.44 104 ASP A CA 1
ATOM 751 C C . ASP A 1 104 ? 20.986 4.896 -26.176 1.00 89.44 104 ASP A C 1
ATOM 753 O O . ASP A 1 104 ? 20.482 5.936 -25.746 1.00 89.44 104 ASP A O 1
ATOM 757 N N . VAL A 1 105 ? 20.260 3.803 -26.432 1.00 89.50 105 VAL A N 1
ATOM 758 C CA . VAL A 1 105 ? 18.810 3.724 -26.222 1.00 89.50 105 VAL A CA 1
ATOM 759 C C . VAL A 1 105 ? 18.461 3.902 -24.743 1.00 89.50 105 VAL A C 1
ATOM 761 O O . VAL A 1 105 ? 17.618 4.734 -24.405 1.00 89.50 105 VAL A O 1
ATOM 764 N N . VAL A 1 106 ? 19.148 3.183 -23.845 1.00 91.88 106 VAL A N 1
ATOM 765 C CA . VAL A 1 106 ? 18.960 3.343 -22.391 1.00 91.88 106 VAL A CA 1
ATOM 766 C C . VAL A 1 106 ? 19.236 4.777 -21.965 1.00 91.88 106 VAL A C 1
ATOM 768 O O . VAL A 1 106 ? 18.441 5.350 -21.226 1.00 91.88 106 VAL A O 1
ATOM 771 N N . ARG A 1 107 ? 20.324 5.391 -22.444 1.00 91.94 107 ARG A N 1
ATOM 772 C CA . ARG A 1 107 ? 20.661 6.779 -22.107 1.00 91.94 107 ARG A CA 1
ATOM 773 C C . ARG A 1 107 ? 19.529 7.729 -22.497 1.00 91.94 107 ARG A C 1
ATOM 775 O O . ARG A 1 107 ?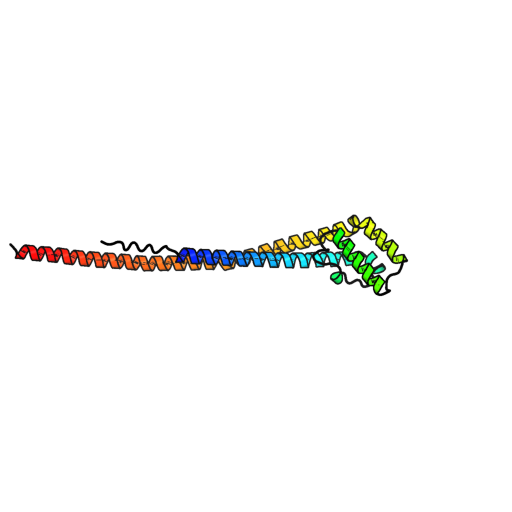 19.156 8.567 -21.684 1.00 91.94 107 ARG A O 1
ATOM 782 N N . GLY A 1 108 ? 18.937 7.550 -23.679 1.00 91.00 108 GLY A N 1
ATOM 783 C CA . GLY A 1 108 ? 17.774 8.323 -24.121 1.00 91.00 108 GLY A CA 1
ATOM 784 C C . GLY A 1 108 ? 16.565 8.186 -23.189 1.00 91.00 108 GLY A C 1
ATOM 785 O O . GLY A 1 108 ? 15.952 9.191 -22.827 1.00 91.00 108 GLY A O 1
ATOM 786 N N . ILE A 1 109 ? 16.258 6.962 -22.743 1.00 90.50 109 ILE A N 1
ATOM 787 C CA . ILE A 1 109 ? 15.176 6.700 -21.778 1.00 90.50 109 ILE A CA 1
ATOM 788 C C . ILE A 1 109 ? 15.465 7.390 -20.442 1.00 90.50 109 ILE A C 1
ATOM 790 O O . ILE A 1 109 ? 14.603 8.082 -19.905 1.00 90.50 109 ILE A O 1
ATOM 794 N N . LEU A 1 110 ? 16.683 7.234 -19.913 1.00 92.62 110 LEU A N 1
ATOM 795 C CA . LEU A 1 110 ? 17.072 7.796 -18.620 1.00 92.62 110 LEU A CA 1
ATOM 796 C C . LEU A 1 110 ? 17.086 9.331 -18.641 1.00 92.62 110 LEU A C 1
ATOM 798 O O . LEU A 1 110 ? 16.646 9.957 -17.679 1.00 92.62 110 LEU A O 1
ATOM 802 N N . SER A 1 111 ? 17.517 9.948 -19.746 1.00 92.44 111 SER A N 1
ATOM 803 C CA . SER A 1 111 ? 17.450 11.403 -19.938 1.00 92.44 111 SER A CA 1
ATOM 804 C C . SER A 1 111 ? 16.012 11.932 -19.997 1.00 92.44 111 SER A C 1
ATOM 806 O O . SER A 1 111 ? 15.761 13.048 -19.554 1.00 92.44 111 SER A O 1
ATOM 808 N N . ASN A 1 112 ? 15.060 11.125 -20.475 1.00 92.19 112 ASN A N 1
ATOM 809 C CA . ASN A 1 112 ? 13.619 11.402 -20.428 1.00 92.19 112 ASN A CA 1
ATOM 810 C C . ASN A 1 112 ? 12.919 10.673 -19.264 1.00 92.19 112 ASN A C 1
ATOM 812 O O . ASN A 1 112 ? 11.728 10.350 -19.350 1.00 92.19 112 ASN A O 1
ATOM 816 N N . GLY A 1 113 ? 13.648 10.417 -18.173 1.00 89.25 113 GLY A N 1
ATOM 817 C CA . GLY A 1 113 ? 13.173 9.604 -17.058 1.00 89.25 113 GLY A CA 1
ATOM 818 C C . GLY A 1 113 ? 11.870 10.117 -16.447 1.00 89.25 113 GLY A C 1
ATOM 819 O O . GLY A 1 113 ? 10.979 9.322 -16.187 1.00 89.25 113 GLY A O 1
ATOM 820 N N . GLU A 1 114 ? 11.695 11.432 -16.317 1.00 91.12 114 GLU A N 1
ATOM 821 C CA . GLU A 1 114 ? 10.458 12.011 -15.773 1.00 91.12 114 GLU A CA 1
ATOM 822 C C . GLU A 1 114 ? 9.231 11.683 -16.635 1.00 91.12 114 GLU A C 1
ATOM 824 O O . GLU A 1 114 ? 8.202 11.246 -16.132 1.00 91.12 114 GLU A O 1
ATOM 829 N N . LYS A 1 115 ? 9.352 11.817 -17.960 1.00 92.62 115 LYS A N 1
ATOM 830 C CA . LYS A 1 115 ? 8.248 11.526 -18.888 1.00 92.62 115 LYS A CA 1
ATOM 831 C C . LYS A 1 115 ? 7.921 10.037 -18.945 1.00 92.62 115 LYS A C 1
ATOM 833 O O . LYS A 1 115 ? 6.764 9.675 -19.119 1.00 92.62 115 LYS A O 1
ATOM 838 N N . THR A 1 116 ? 8.941 9.191 -18.825 1.00 91.31 116 THR A N 1
ATOM 839 C CA . THR A 1 116 ? 8.792 7.735 -18.949 1.00 91.31 116 THR A CA 1
ATOM 840 C C . THR A 1 116 ? 8.310 7.112 -17.644 1.00 91.31 116 THR A C 1
ATOM 842 O O . THR A 1 116 ? 7.394 6.298 -17.639 1.00 91.31 116 THR A O 1
ATOM 845 N N . PHE A 1 117 ? 8.919 7.501 -16.526 1.00 94.75 117 PHE A N 1
ATOM 846 C CA . PHE A 1 117 ? 8.726 6.870 -15.226 1.00 94.75 117 PHE A CA 1
ATOM 847 C C . PHE A 1 117 ? 7.799 7.654 -14.302 1.00 94.75 117 PHE A C 1
ATOM 849 O O . PHE A 1 117 ? 7.305 7.066 -13.347 1.00 94.75 117 PHE A O 1
ATOM 856 N N . GLY A 1 118 ? 7.532 8.938 -14.562 1.00 91.75 118 GLY A N 1
ATOM 857 C CA . GLY A 1 118 ? 6.605 9.748 -13.764 1.00 91.75 118 GLY A CA 1
ATOM 858 C C . GLY A 1 118 ? 5.218 9.109 -13.670 1.00 91.75 118 GLY A C 1
ATOM 859 O O . GLY A 1 118 ? 4.802 8.759 -12.565 1.00 91.75 118 GLY A O 1
ATOM 860 N N . PRO A 1 119 ? 4.553 8.817 -14.806 1.00 92.56 119 PRO A N 1
ATOM 861 C CA . PRO A 1 119 ? 3.249 8.148 -14.808 1.00 92.56 119 PRO A CA 1
ATOM 862 C C . PRO A 1 119 ? 3.276 6.744 -14.188 1.00 92.56 119 PRO A C 1
ATOM 864 O O . PRO A 1 119 ? 2.286 6.281 -13.624 1.00 92.56 119 PRO A O 1
ATOM 867 N N . VAL A 1 120 ? 4.409 6.044 -14.295 1.00 93.75 120 VAL A N 1
ATOM 868 C CA . VAL A 1 120 ? 4.588 4.697 -13.736 1.00 93.75 120 VAL A CA 1
ATOM 869 C C . VAL A 1 120 ? 4.681 4.757 -12.210 1.00 93.75 120 VAL A C 1
ATOM 871 O O . VAL A 1 120 ? 3.966 4.029 -11.523 1.00 93.75 120 VAL A O 1
ATOM 874 N N . ALA A 1 121 ? 5.525 5.646 -11.683 1.00 90.31 121 ALA A N 1
ATOM 875 C CA . ALA A 1 121 ? 5.698 5.865 -10.251 1.00 90.31 121 ALA A CA 1
ATOM 876 C C . ALA A 1 121 ? 4.411 6.395 -9.603 1.00 90.31 121 ALA A C 1
ATOM 878 O O . ALA A 1 121 ? 4.037 5.942 -8.520 1.00 90.31 121 ALA A O 1
ATOM 879 N N . GLU A 1 122 ? 3.714 7.315 -10.275 1.00 86.00 122 GLU A N 1
ATOM 880 C CA . GLU A 1 122 ? 2.425 7.845 -9.827 1.00 86.00 122 GLU A CA 1
ATOM 881 C C . GLU A 1 122 ? 1.373 6.736 -9.743 1.00 86.00 122 GLU A C 1
ATOM 883 O O . GLU A 1 122 ? 0.786 6.535 -8.684 1.00 86.00 122 GLU A O 1
ATOM 888 N N . ALA A 1 123 ? 1.228 5.919 -10.790 1.00 82.31 123 ALA A N 1
ATOM 889 C CA . ALA A 1 123 ? 0.302 4.790 -10.768 1.00 82.31 123 ALA A CA 1
ATOM 890 C C . ALA A 1 123 ? 0.618 3.777 -9.653 1.00 82.31 123 ALA A C 1
ATOM 892 O O . ALA A 1 123 ? -0.296 3.257 -9.013 1.00 82.31 123 ALA A O 1
ATOM 893 N N . GLY A 1 124 ? 1.902 3.511 -9.390 1.00 80.12 124 GLY A N 1
ATOM 894 C CA . GLY A 1 124 ? 2.329 2.669 -8.272 1.00 80.12 124 GLY A CA 1
ATOM 895 C C . GLY A 1 124 ? 1.947 3.248 -6.912 1.00 80.12 124 GLY A C 1
ATOM 896 O O . GLY A 1 124 ? 1.421 2.538 -6.051 1.00 80.12 124 GLY A O 1
ATOM 897 N N . LYS A 1 125 ? 2.177 4.550 -6.723 1.00 83.62 125 LYS A N 1
ATOM 898 C CA . LYS A 1 125 ? 1.826 5.279 -5.501 1.00 83.62 125 LYS A CA 1
ATOM 899 C C . LYS A 1 125 ? 0.314 5.319 -5.279 1.00 83.62 125 LYS A C 1
ATOM 901 O O . LYS A 1 125 ? -0.138 5.077 -4.160 1.00 83.62 125 LYS A O 1
ATOM 906 N N . ASP A 1 126 ? -0.456 5.572 -6.328 1.00 77.38 126 ASP A N 1
ATOM 907 C CA . ASP A 1 126 ? -1.914 5.638 -6.265 1.00 77.38 126 ASP A CA 1
ATOM 908 C C . ASP A 1 126 ? -2.520 4.272 -5.962 1.00 77.38 126 ASP A C 1
ATOM 910 O O . ASP A 1 126 ? -3.377 4.156 -5.084 1.00 77.38 126 ASP A O 1
ATOM 914 N N . ALA A 1 127 ? -2.027 3.215 -6.612 1.00 74.81 127 ALA A N 1
ATOM 915 C CA . ALA A 1 127 ? -2.449 1.847 -6.331 1.00 74.81 127 ALA A CA 1
ATOM 916 C C . ALA A 1 127 ? -2.120 1.431 -4.890 1.00 74.81 127 ALA A C 1
ATOM 918 O O . ALA A 1 127 ? -2.964 0.833 -4.211 1.00 74.81 127 ALA A O 1
ATOM 919 N N . ALA A 1 128 ? -0.933 1.794 -4.392 1.00 74.50 128 ALA A N 1
ATOM 920 C CA . ALA A 1 128 ? -0.551 1.535 -3.010 1.00 74.50 128 ALA A CA 1
ATOM 921 C C . ALA A 1 128 ? -1.444 2.289 -2.018 1.00 74.50 128 ALA A C 1
ATOM 923 O O . ALA A 1 128 ? -1.935 1.698 -1.053 1.00 74.50 128 ALA A O 1
ATOM 924 N N . ALA A 1 129 ? -1.716 3.572 -2.268 1.00 70.25 129 ALA A N 1
ATOM 925 C CA . ALA A 1 129 ? -2.570 4.394 -1.417 1.00 70.25 129 ALA A CA 1
ATOM 926 C C . ALA A 1 129 ? -4.031 3.912 -1.416 1.00 70.25 129 ALA A C 1
ATOM 928 O O . ALA A 1 129 ? -4.646 3.808 -0.351 1.00 70.25 129 ALA A O 1
ATOM 929 N N . ALA A 1 130 ? -4.580 3.583 -2.588 1.00 70.31 130 ALA A N 1
ATOM 930 C CA . ALA A 1 130 ? -5.941 3.079 -2.738 1.00 70.31 130 ALA A CA 1
ATOM 931 C C . ALA A 1 130 ? -6.128 1.744 -2.005 1.00 70.31 130 ALA A C 1
ATOM 933 O O . ALA A 1 130 ? -7.078 1.587 -1.233 1.00 70.31 130 ALA A O 1
ATOM 934 N N . THR A 1 131 ? -5.185 0.818 -2.182 1.00 68.25 131 THR A N 1
ATOM 935 C CA . THR A 1 131 ? -5.222 -0.498 -1.533 1.00 68.25 131 THR A CA 1
ATOM 936 C C . THR A 1 131 ? -5.044 -0.373 -0.025 1.00 68.25 131 THR A C 1
ATOM 938 O O . THR A 1 131 ? -5.876 -0.882 0.722 1.00 68.25 131 THR A O 1
ATOM 941 N N . THR A 1 132 ? -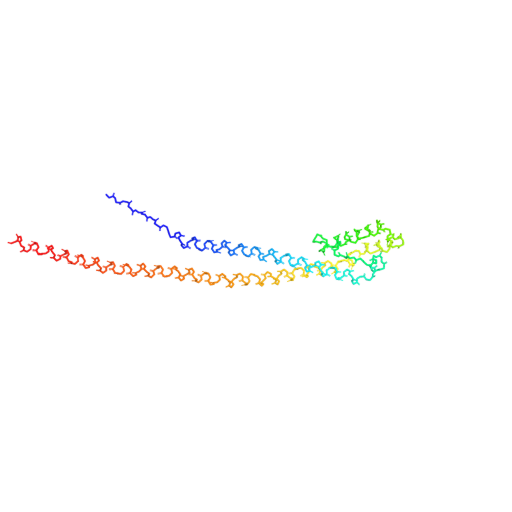4.055 0.403 0.436 1.00 68.94 132 THR A N 1
ATOM 942 C CA . THR A 1 132 ? -3.852 0.670 1.871 1.00 68.94 132 THR A CA 1
ATOM 943 C C . THR A 1 132 ? -5.122 1.225 2.504 1.00 68.94 132 THR A C 1
ATOM 945 O O . THR A 1 132 ? -5.539 0.777 3.569 1.00 68.94 132 THR A O 1
ATOM 948 N N . LYS A 1 133 ? -5.777 2.192 1.849 1.00 67.94 133 LYS A N 1
ATOM 949 C CA . LYS A 1 133 ? -7.024 2.781 2.343 1.00 67.94 133 LYS A CA 1
ATOM 950 C C . LYS A 1 133 ? -8.143 1.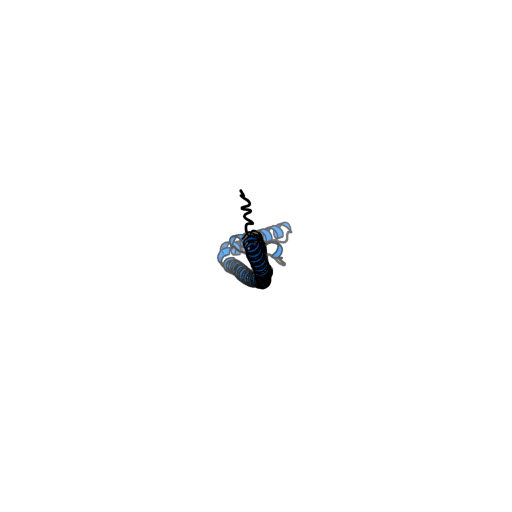742 2.418 1.00 67.94 133 LYS A C 1
ATOM 952 O O . LYS A 1 133 ? -8.799 1.653 3.451 1.00 67.94 133 LYS A O 1
ATOM 957 N N . SER A 1 134 ? -8.338 0.962 1.357 1.00 66.31 134 SER A N 1
ATOM 958 C CA . SER A 1 134 ? -9.373 -0.075 1.285 1.00 66.31 134 SER A CA 1
ATOM 959 C C . SER A 1 134 ? -9.199 -1.133 2.380 1.00 66.31 134 SER A C 1
ATOM 961 O O . SER A 1 134 ? -10.108 -1.357 3.183 1.00 66.31 134 SER A O 1
ATOM 963 N N . VAL A 1 135 ? -7.999 -1.711 2.485 1.00 71.69 135 VAL A N 1
ATOM 964 C CA . VAL A 1 135 ? -7.672 -2.767 3.455 1.00 71.69 135 VAL A CA 1
ATOM 965 C C . VAL A 1 135 ? -7.742 -2.231 4.880 1.00 71.69 135 VAL A C 1
ATOM 967 O O . VAL A 1 135 ? -8.348 -2.862 5.746 1.00 71.69 135 VAL A O 1
ATOM 970 N N . LYS A 1 136 ? -7.211 -1.027 5.131 1.00 68.75 136 LYS A N 1
ATOM 971 C CA . LYS A 1 136 ? -7.303 -0.374 6.442 1.00 68.75 136 LYS A CA 1
ATOM 972 C C . LYS A 1 136 ? -8.754 -0.161 6.853 1.00 68.75 136 LYS A C 1
ATOM 974 O O . LYS A 1 136 ? -9.104 -0.457 7.992 1.00 68.75 136 LYS A O 1
ATOM 979 N N . THR A 1 137 ? -9.602 0.346 5.958 1.00 66.94 137 THR A N 1
ATOM 980 C CA . THR A 1 137 ? -11.028 0.534 6.250 1.00 66.94 137 THR A CA 1
ATOM 981 C C . THR A 1 137 ? -11.699 -0.801 6.560 1.00 66.94 137 THR A C 1
ATOM 983 O O . THR A 1 137 ? -12.346 -0.909 7.598 1.00 66.94 137 THR A O 1
ATOM 986 N N . ALA A 1 138 ? -11.486 -1.831 5.738 1.00 68.06 138 ALA A N 1
ATOM 987 C CA . ALA A 1 138 ? -12.062 -3.155 5.964 1.00 68.06 138 ALA A CA 1
ATOM 988 C C . ALA A 1 138 ? -11.622 -3.762 7.308 1.00 68.06 138 ALA A C 1
ATOM 990 O O . ALA A 1 138 ? -12.458 -4.221 8.086 1.00 68.06 138 ALA A O 1
ATOM 991 N N . LYS A 1 139 ? -10.323 -3.704 7.624 1.00 70.56 139 LYS A N 1
ATOM 992 C CA . LYS A 1 139 ? -9.768 -4.281 8.853 1.00 70.56 139 LYS A CA 1
ATOM 993 C C . LYS A 1 139 ? -10.138 -3.502 10.107 1.00 70.56 139 LYS A C 1
ATOM 995 O O . LYS A 1 139 ? -10.445 -4.113 11.125 1.00 70.56 139 LYS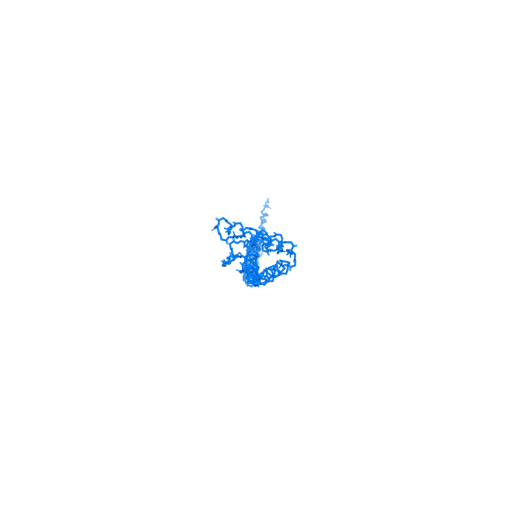 A O 1
ATOM 1000 N N . LEU A 1 140 ? -10.182 -2.172 10.055 1.00 69.56 140 LEU A N 1
ATOM 1001 C CA . LEU A 1 140 ? -10.664 -1.380 11.189 1.00 69.56 140 LEU A CA 1
ATOM 1002 C C . LEU A 1 140 ? -12.161 -1.590 11.434 1.00 69.56 140 LEU A C 1
ATOM 1004 O O . LEU A 1 140 ? -12.575 -1.648 12.590 1.00 69.56 140 LEU A O 1
ATOM 1008 N N . SER A 1 141 ? -12.965 -1.754 10.379 1.00 66.88 141 SER A N 1
ATOM 1009 C CA . SER A 1 141 ? -14.371 -2.144 10.516 1.00 66.88 141 SER A CA 1
ATOM 1010 C C . SER A 1 141 ? -14.514 -3.535 11.138 1.00 66.88 141 SER A C 1
ATOM 1012 O O . SER A 1 141 ? -15.323 -3.703 12.046 1.00 66.88 141 SER A O 1
ATOM 1014 N N . GLU A 1 142 ? -13.692 -4.506 10.732 1.00 67.62 142 GLU A N 1
ATOM 1015 C CA . GLU A 1 142 ? -13.659 -5.845 11.333 1.00 67.62 142 GLU A CA 1
ATOM 1016 C C . GLU A 1 142 ? -13.327 -5.774 12.836 1.00 67.62 142 GLU A C 1
ATOM 1018 O O . GLU A 1 142 ? -14.092 -6.267 13.667 1.00 67.62 142 GLU A O 1
ATOM 1023 N N . VAL A 1 143 ? -12.260 -5.058 13.209 1.00 70.81 143 VAL A N 1
ATOM 1024 C CA . VAL A 1 143 ? -11.880 -4.840 14.616 1.00 70.81 143 VAL A CA 1
ATOM 1025 C C . VAL A 1 143 ? -13.003 -4.150 15.395 1.00 70.81 143 VAL A C 1
ATOM 1027 O O . VAL A 1 143 ? -13.327 -4.568 16.508 1.00 70.81 143 VAL A O 1
ATOM 1030 N N . ALA A 1 144 ? -13.646 -3.130 14.822 1.00 64.12 144 ALA A N 1
ATOM 1031 C CA . ALA A 1 144 ? -14.775 -2.449 15.451 1.00 64.12 144 ALA A CA 1
ATOM 1032 C C . ALA A 1 144 ? -15.960 -3.399 15.694 1.00 64.12 144 ALA A C 1
ATOM 1034 O O . ALA A 1 144 ? -16.518 -3.390 16.791 1.00 64.12 144 ALA A O 1
ATOM 1035 N N . THR A 1 145 ? -16.308 -4.255 14.724 1.00 66.94 145 THR A N 1
ATOM 1036 C CA . THR A 1 145 ? -17.394 -5.248 14.862 1.00 66.94 145 THR A CA 1
ATOM 1037 C C . THR A 1 145 ? -17.086 -6.356 15.869 1.00 66.94 145 THR A C 1
ATOM 1039 O O . THR A 1 145 ? -17.987 -6.807 16.569 1.00 66.94 145 THR A O 1
ATOM 1042 N N . GLN A 1 146 ? -15.825 -6.778 15.998 1.00 69.94 146 GLN A N 1
ATOM 1043 C CA . GLN A 1 146 ? -15.415 -7.794 16.974 1.00 69.94 146 GLN A CA 1
ATOM 1044 C C . GLN A 1 146 ? -15.326 -7.233 18.400 1.00 69.94 146 GLN A C 1
ATOM 1046 O O . GLN A 1 146 ? -15.552 -7.950 19.375 1.00 69.94 146 GLN A O 1
ATOM 1051 N N . THR A 1 147 ? -15.027 -5.941 18.545 1.00 61.56 147 THR A N 1
ATOM 1052 C CA . THR A 1 147 ? -14.888 -5.281 19.855 1.00 61.56 147 THR A CA 1
ATOM 1053 C C . THR A 1 147 ? -16.199 -4.718 20.400 1.00 61.56 147 THR A C 1
ATOM 1055 O O . THR A 1 147 ? -16.354 -4.624 21.620 1.00 61.56 147 THR A O 1
ATOM 1058 N N . THR A 1 148 ? -17.186 -4.425 19.546 1.00 61.19 148 THR A N 1
ATOM 1059 C CA . THR A 1 148 ? -18.535 -4.012 19.981 1.00 61.19 148 THR A CA 1
ATOM 1060 C C . THR A 1 148 ? -19.191 -5.002 20.956 1.00 61.19 148 THR A C 1
ATOM 1062 O O . THR A 1 148 ? -19.630 -4.566 22.024 1.00 61.19 148 THR A O 1
ATOM 1065 N N . PRO A 1 149 ? -19.229 -6.325 20.682 1.00 64.00 149 PRO A N 1
ATOM 1066 C CA . PRO A 1 149 ? -19.823 -7.287 21.604 1.00 64.00 149 PRO A CA 1
ATOM 1067 C C . PRO A 1 149 ? -19.001 -7.462 22.883 1.00 64.00 149 PRO A C 1
ATOM 1069 O O . PRO A 1 149 ? -19.587 -7.744 23.924 1.00 64.00 149 PRO A O 1
ATOM 1072 N N . LEU A 1 150 ? -17.677 -7.243 22.856 1.00 60.06 150 LEU A N 1
ATOM 1073 C CA . LEU A 1 150 ? -16.848 -7.245 24.069 1.00 60.06 150 LEU A CA 1
ATOM 1074 C C . LEU A 1 150 ? -17.244 -6.099 25.002 1.00 60.06 150 LEU A C 1
ATOM 1076 O O . LEU A 1 150 ? -17.373 -6.304 26.207 1.00 60.06 150 LEU A O 1
ATOM 1080 N N . TYR A 1 151 ? -17.502 -4.912 24.449 1.00 57.47 151 TYR A N 1
ATOM 1081 C CA . TYR A 1 151 ? -17.972 -3.773 25.233 1.00 57.47 151 TYR A CA 1
ATOM 1082 C C . TYR A 1 151 ? -19.346 -4.061 25.844 1.00 57.47 151 TYR A C 1
ATOM 1084 O O . TYR A 1 151 ? -19.535 -3.897 27.051 1.00 57.47 151 TYR A O 1
ATOM 1092 N N . SER A 1 152 ? -20.286 -4.589 25.053 1.00 58.94 152 SER A N 1
ATOM 1093 C CA . SER A 1 152 ? -21.595 -5.015 25.558 1.00 58.94 152 SER A CA 1
ATOM 1094 C C . SER A 1 152 ? -21.467 -6.083 26.646 1.00 58.94 152 SER A C 1
ATOM 1096 O O . SER A 1 152 ? -22.046 -5.921 27.716 1.00 58.94 152 SER A O 1
ATOM 1098 N N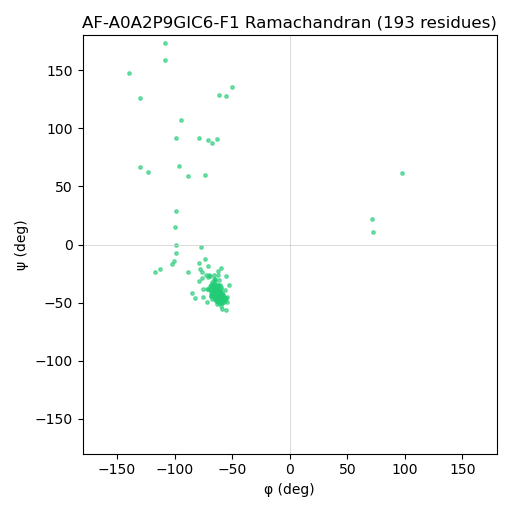 . ALA A 1 153 ? -20.662 -7.126 26.434 1.00 59.81 153 ALA A N 1
ATOM 1099 C CA . ALA A 1 153 ? -20.443 -8.199 27.404 1.00 59.81 153 ALA A CA 1
ATOM 1100 C C . ALA A 1 153 ? -19.843 -7.685 28.722 1.00 59.81 153 ALA A C 1
ATOM 1102 O O . ALA A 1 153 ? -20.294 -8.080 29.798 1.00 59.81 153 ALA A O 1
ATOM 1103 N N . ILE A 1 154 ? -18.886 -6.752 28.660 1.00 61.19 154 ILE A N 1
ATOM 1104 C CA . ILE A 1 154 ? -18.335 -6.086 29.849 1.00 61.19 154 ILE A CA 1
ATOM 1105 C C . ILE A 1 154 ? -19.427 -5.286 30.560 1.00 61.19 154 ILE A C 1
ATOM 1107 O O . ILE A 1 154 ? -19.561 -5.387 31.779 1.00 61.19 154 ILE A O 1
ATOM 1111 N N . THR A 1 155 ? -20.251 -4.547 29.816 1.00 55.16 155 THR A N 1
ATOM 1112 C CA . THR A 1 155 ? -21.333 -3.742 30.401 1.00 55.16 155 THR A CA 1
ATOM 1113 C C . THR A 1 155 ? -22.386 -4.625 31.079 1.00 55.16 155 THR A C 1
ATOM 1115 O O . THR A 1 155 ? -22.790 -4.335 32.203 1.00 55.16 155 THR A O 1
ATOM 1118 N N . TYR A 1 156 ? -22.782 -5.742 30.457 1.00 57.00 156 TYR A N 1
ATOM 1119 C CA . TYR A 1 156 ? -23.708 -6.717 31.046 1.00 57.00 156 TYR A CA 1
ATOM 1120 C C . TYR A 1 156 ? -23.119 -7.416 32.274 1.00 57.00 156 TYR A C 1
ATOM 1122 O O . TYR A 1 156 ? -23.828 -7.602 33.261 1.00 57.00 156 TYR A O 1
ATOM 1130 N N . SER A 1 157 ? -21.827 -7.755 32.252 1.00 66.75 157 SER A N 1
ATOM 1131 C CA . SER A 1 157 ? -21.128 -8.337 33.404 1.00 66.75 157 SER A CA 1
ATOM 1132 C C . SER A 1 157 ? -21.103 -7.369 34.596 1.00 66.75 157 SER A C 1
ATOM 1134 O O . SER A 1 157 ? -21.468 -7.740 35.713 1.00 66.75 157 SER A O 1
ATOM 1136 N N . VAL A 1 158 ? -20.785 -6.090 34.356 1.00 64.19 158 VAL A N 1
ATOM 1137 C CA . VAL A 1 158 ? -20.822 -5.040 35.389 1.00 64.19 158 VAL A CA 1
ATOM 1138 C C . VAL A 1 158 ? -22.249 -4.816 35.903 1.00 64.19 158 VAL A C 1
ATOM 1140 O O . VAL A 1 158 ? -22.459 -4.747 37.115 1.00 64.19 158 VAL A O 1
ATOM 1143 N N . LEU A 1 159 ? -23.243 -4.761 35.010 1.00 61.03 159 LEU A N 1
ATOM 1144 C CA . LEU A 1 159 ? -24.652 -4.606 35.380 1.00 61.03 159 LEU A CA 1
ATOM 1145 C C . LEU A 1 159 ? -25.144 -5.783 36.241 1.00 61.03 159 LEU A C 1
ATOM 1147 O O . LEU A 1 159 ? -25.822 -5.565 37.244 1.00 61.03 159 LEU A O 1
ATOM 1151 N N . ALA A 1 160 ? -24.759 -7.017 35.905 1.00 60.16 160 ALA A N 1
ATOM 1152 C CA . ALA A 1 160 ? -25.107 -8.212 36.671 1.00 60.16 160 ALA A CA 1
ATOM 1153 C C . ALA A 1 160 ? -24.538 -8.171 38.100 1.00 60.16 160 ALA A C 1
ATOM 1155 O O . ALA A 1 160 ? -25.263 -8.453 39.057 1.00 60.16 160 ALA A O 1
ATOM 1156 N N . ILE A 1 161 ? -23.278 -7.748 38.268 1.00 71.50 161 ILE A N 1
ATOM 1157 C CA . ILE A 1 161 ? -22.663 -7.572 39.594 1.00 71.50 161 ILE A CA 1
ATOM 1158 C C . ILE A 1 161 ? -23.426 -6.515 40.407 1.00 71.50 161 ILE A C 1
ATOM 1160 O O . ILE A 1 161 ? -23.731 -6.745 41.579 1.00 71.50 161 ILE A O 1
ATOM 1164 N N . ILE A 1 162 ? -23.796 -5.385 39.791 1.00 60.81 162 ILE A N 1
ATOM 1165 C CA . ILE A 1 162 ? -24.572 -4.323 40.451 1.00 60.81 162 ILE A CA 1
ATOM 1166 C C . ILE A 1 162 ? -25.935 -4.848 40.925 1.00 60.81 162 ILE A C 1
ATOM 1168 O O . ILE A 1 162 ? -26.324 -4.576 42.063 1.00 60.81 162 ILE A O 1
ATOM 1172 N N . ILE A 1 163 ? -26.639 -5.637 40.104 1.00 65.38 163 ILE A N 1
ATOM 1173 C CA . ILE A 1 163 ? -27.938 -6.234 40.455 1.00 65.38 163 ILE A CA 1
ATOM 1174 C C . ILE A 1 163 ? -27.803 -7.188 41.654 1.00 65.38 163 ILE A C 1
ATOM 1176 O O . ILE A 1 163 ? -28.588 -7.092 42.600 1.00 65.38 163 ILE A O 1
ATOM 1180 N N . ILE A 1 164 ? -26.790 -8.064 41.665 1.00 73.19 164 ILE A N 1
ATOM 1181 C CA . ILE A 1 164 ? -26.542 -9.002 42.777 1.00 73.19 164 ILE A CA 1
ATOM 1182 C C . ILE A 1 164 ? -26.276 -8.243 44.086 1.00 73.19 164 ILE A C 1
ATOM 1184 O O . ILE A 1 164 ? -26.856 -8.565 45.129 1.00 73.19 164 ILE A O 1
ATOM 1188 N N . VAL A 1 165 ? -25.440 -7.200 44.038 1.00 68.62 165 VAL A N 1
ATOM 1189 C CA . VAL A 1 165 ? -25.135 -6.361 45.208 1.00 68.62 165 VAL A CA 1
ATOM 1190 C C . VAL A 1 165 ? -26.387 -5.621 45.699 1.00 68.62 165 VAL A C 1
ATOM 1192 O O . VAL A 1 165 ? -26.646 -5.593 46.904 1.00 68.62 165 VAL A O 1
ATOM 1195 N N . LEU A 1 166 ? -27.210 -5.082 44.795 1.00 63.47 166 LEU A N 1
ATOM 1196 C CA . LEU A 1 166 ? -28.480 -4.423 45.129 1.00 63.47 166 LEU A CA 1
ATOM 1197 C C . LEU A 1 166 ? -29.441 -5.360 45.873 1.00 63.47 166 LEU A C 1
ATOM 1199 O O . LEU A 1 166 ? -29.991 -4.980 46.911 1.00 63.47 166 LEU A O 1
ATOM 1203 N N . ILE A 1 167 ? -29.597 -6.598 45.396 1.00 72.38 167 ILE A N 1
ATOM 1204 C CA . ILE A 1 167 ? -30.435 -7.616 46.045 1.00 72.38 167 ILE A CA 1
ATOM 1205 C C . ILE A 1 167 ? -29.929 -7.905 47.466 1.00 72.38 167 ILE A C 1
ATOM 1207 O O . ILE A 1 167 ? -30.719 -7.904 48.417 1.00 72.38 167 ILE A O 1
ATOM 1211 N N . MET A 1 168 ? -28.612 -8.079 47.642 1.00 75.62 168 MET A N 1
ATOM 1212 C CA . MET A 1 168 ? -28.014 -8.279 48.966 1.00 75.62 168 MET A CA 1
ATOM 1213 C C . MET A 1 168 ? -28.292 -7.109 49.911 1.00 75.62 168 MET A C 1
ATOM 1215 O O . MET A 1 168 ? -28.651 -7.337 51.067 1.00 75.62 168 MET A O 1
ATOM 1219 N N . VAL A 1 169 ? -28.180 -5.865 49.437 1.00 65.88 169 VAL A N 1
ATOM 1220 C CA . VAL A 1 169 ? -28.440 -4.667 50.247 1.00 65.88 169 VAL A CA 1
ATOM 1221 C C . VAL A 1 169 ? -29.906 -4.586 50.669 1.00 65.88 169 VAL A C 1
ATOM 1223 O O . VAL A 1 169 ? -30.183 -4.311 51.837 1.00 65.88 169 VAL A O 1
ATOM 1226 N N . ILE A 1 170 ? -30.854 -4.867 49.771 1.00 69.88 170 ILE A N 1
ATOM 1227 C CA . ILE A 1 170 ? -32.291 -4.842 50.088 1.00 69.88 170 ILE A CA 1
ATOM 1228 C C . ILE A 1 170 ? -32.623 -5.895 51.154 1.00 69.88 170 ILE A C 1
ATOM 1230 O O . ILE A 1 170 ? -33.205 -5.564 52.193 1.00 69.88 170 ILE A O 1
ATOM 1234 N N . ILE A 1 171 ? -32.196 -7.146 50.951 1.00 79.75 171 ILE A N 1
ATOM 1235 C CA . ILE A 1 171 ? -32.400 -8.236 51.920 1.00 79.75 171 ILE A CA 1
ATOM 1236 C C . ILE A 1 171 ? -31.725 -7.897 53.257 1.00 79.75 171 ILE A C 1
ATOM 1238 O O . ILE A 1 171 ? -32.325 -8.048 54.329 1.00 79.75 171 ILE A O 1
ATOM 1242 N N . TYR A 1 172 ? -30.500 -7.374 53.214 1.00 84.56 172 TYR A N 1
ATOM 1243 C CA . TYR A 1 172 ? -29.761 -6.937 54.393 1.00 84.56 172 TYR A CA 1
ATOM 1244 C C . TYR A 1 172 ? -30.500 -5.840 55.164 1.00 84.56 172 TYR A C 1
ATOM 1246 O O . TYR A 1 172 ? -30.631 -5.931 56.388 1.00 84.56 172 TYR A O 1
ATOM 1254 N N . LEU A 1 173 ? -31.025 -4.822 54.478 1.00 68.12 173 LEU A N 1
ATOM 1255 C CA . LEU A 1 173 ? -31.781 -3.739 55.102 1.00 68.12 173 LEU A CA 1
ATOM 1256 C C . LEU A 1 173 ? -33.064 -4.258 55.759 1.00 68.12 173 LEU A C 1
ATOM 1258 O O . LEU A 1 173 ? -33.361 -3.866 56.892 1.00 68.12 173 LEU A O 1
ATOM 1262 N N . ILE A 1 174 ? -33.775 -5.192 55.120 1.00 80.00 174 ILE A N 1
ATOM 1263 C CA . ILE A 1 174 ? -34.959 -5.847 55.696 1.00 80.00 174 ILE A CA 1
ATOM 1264 C C . ILE A 1 174 ? -34.580 -6.607 56.975 1.00 80.00 174 ILE A C 1
ATOM 1266 O O . ILE A 1 174 ? -35.185 -6.393 58.033 1.00 80.00 174 ILE A O 1
ATOM 1270 N N . LEU A 1 175 ? -33.543 -7.447 56.929 1.00 80.38 175 LEU A N 1
ATOM 1271 C CA . LEU A 1 175 ? -33.066 -8.213 58.086 1.00 80.38 175 LEU A CA 1
ATOM 1272 C C . LEU A 1 175 ? -32.572 -7.307 59.218 1.00 80.38 175 LEU A C 1
ATOM 1274 O O . LEU A 1 175 ? -32.892 -7.527 60.391 1.00 80.38 175 LEU A O 1
ATOM 1278 N N . ARG A 1 176 ? -31.821 -6.254 58.889 1.00 85.19 176 ARG A N 1
ATOM 1279 C CA . ARG A 1 176 ? -31.318 -5.267 59.850 1.00 85.19 176 ARG A CA 1
ATOM 1280 C C . ARG A 1 176 ? -32.466 -4.524 60.521 1.00 85.19 176 ARG A C 1
ATOM 1282 O O . ARG A 1 176 ? -32.464 -4.377 61.747 1.00 85.19 176 ARG A O 1
ATOM 1289 N N . ARG A 1 177 ? -33.480 -4.113 59.755 1.00 79.12 177 ARG A N 1
ATOM 1290 C CA . ARG A 1 177 ? -34.672 -3.445 60.291 1.00 79.12 177 ARG A CA 1
ATOM 1291 C C . ARG A 1 177 ? -35.472 -4.385 61.192 1.00 79.12 177 ARG A C 1
ATOM 1293 O O . ARG A 1 177 ? -35.861 -3.973 62.284 1.00 79.12 177 ARG A O 1
ATOM 1300 N N . ARG A 1 178 ? -35.636 -5.660 60.809 1.00 82.88 178 ARG A N 1
ATOM 1301 C CA . ARG A 1 178 ? -36.284 -6.687 61.649 1.00 82.88 178 ARG A CA 1
ATOM 1302 C C . ARG A 1 178 ? -35.547 -6.894 62.973 1.00 82.88 178 ARG A C 1
ATOM 1304 O O . ARG A 1 178 ? -36.193 -6.880 64.022 1.00 82.88 178 ARG A O 1
ATOM 1311 N N . ARG A 1 179 ? -34.214 -7.021 62.955 1.00 84.88 179 ARG A N 1
ATOM 1312 C CA . ARG A 1 179 ? -33.401 -7.176 64.177 1.00 84.88 179 ARG A CA 1
ATOM 1313 C C . ARG A 1 179 ? -33.527 -5.969 65.106 1.00 84.88 179 ARG A C 1
ATOM 1315 O O . ARG A 1 179 ? -33.802 -6.148 66.291 1.00 84.88 179 ARG A O 1
ATOM 1322 N N . LYS A 1 180 ? -33.438 -4.743 64.575 1.00 75.81 180 LYS A N 1
ATOM 1323 C CA . LYS A 1 180 ? -33.624 -3.529 65.390 1.00 75.81 180 LYS A CA 1
ATOM 1324 C C . LYS A 1 180 ? -35.031 -3.425 65.984 1.00 75.81 180 LYS A C 1
ATOM 1326 O O . LYS A 1 180 ? -35.167 -3.011 67.132 1.00 75.81 180 LYS A O 1
ATOM 1331 N N . LYS A 1 181 ? -36.074 -3.839 65.254 1.00 75.00 181 LYS A N 1
ATOM 1332 C CA . LYS A 1 181 ? -37.455 -3.839 65.771 1.00 75.00 181 LYS A CA 1
ATOM 1333 C C . LYS A 1 181 ? -37.632 -4.846 66.915 1.00 75.00 181 LYS A C 1
ATOM 1335 O O . LYS A 1 181 ? -38.270 -4.513 67.908 1.00 75.00 181 LYS A O 1
ATOM 1340 N N . LYS A 1 182 ? -37.023 -6.037 66.816 1.00 74.69 182 LYS A N 1
ATOM 1341 C CA . LYS A 1 182 ? -37.028 -7.034 67.904 1.00 74.69 182 LYS A CA 1
ATOM 1342 C C . LYS A 1 182 ? -36.319 -6.519 69.164 1.00 74.69 182 LYS A C 1
ATOM 1344 O O . LYS A 1 182 ? -36.865 -6.656 70.249 1.00 74.69 182 LYS A O 1
ATOM 1349 N N . MET A 1 183 ? -35.156 -5.879 69.024 1.00 81.88 183 MET A N 1
ATOM 1350 C CA . MET A 1 183 ? -34.400 -5.329 70.164 1.00 81.88 183 MET A CA 1
ATOM 1351 C C . MET A 1 183 ? -35.143 -4.182 70.866 1.00 81.88 183 MET A C 1
ATOM 1353 O O . MET A 1 183 ? -35.189 -4.145 72.090 1.00 81.88 183 MET A O 1
ATOM 1357 N N . LYS A 1 184 ? -35.789 -3.284 70.107 1.00 77.75 184 LYS A N 1
ATOM 1358 C CA . LYS A 1 184 ? -36.612 -2.205 70.683 1.00 77.75 184 LYS A CA 1
ATOM 1359 C C . LYS A 1 184 ? -37.784 -2.738 71.510 1.00 77.75 184 LYS A C 1
ATOM 1361 O O . LYS A 1 184 ? -38.033 -2.218 72.588 1.00 77.75 184 LYS A O 1
ATOM 1366 N N . LYS A 1 185 ? -38.457 -3.794 71.034 1.00 81.31 185 LYS A N 1
ATOM 1367 C CA . LYS A 1 185 ? -39.522 -4.455 71.803 1.00 81.31 185 LYS A CA 1
ATOM 1368 C C . LYS A 1 185 ? -38.984 -5.076 73.096 1.00 81.31 185 LYS A C 1
ATOM 1370 O O . LYS A 1 185 ? -39.582 -4.882 74.141 1.00 81.31 185 LYS A O 1
ATOM 1375 N N . LYS A 1 186 ? -37.835 -5.763 73.048 1.00 79.75 186 LYS A N 1
ATOM 1376 C CA . LYS A 1 186 ? -37.207 -6.350 74.249 1.00 79.75 186 LYS A CA 1
ATOM 1377 C C . LYS A 1 186 ? -36.872 -5.306 75.321 1.00 79.75 186 LYS A C 1
ATOM 1379 O O . LYS A 1 186 ? -37.137 -5.547 76.488 1.00 79.75 186 LYS A O 1
ATOM 1384 N N . LEU A 1 187 ? -36.347 -4.145 74.925 1.00 79.81 187 LEU A N 1
ATOM 1385 C CA . LEU A 1 187 ? -36.051 -3.043 75.852 1.00 79.81 187 LEU A CA 1
ATOM 1386 C C . LEU A 1 187 ? -37.299 -2.491 76.555 1.00 79.81 187 LEU A C 1
ATOM 1388 O O . LEU A 1 187 ? -37.213 -2.099 77.710 1.00 79.81 187 LEU A O 1
ATOM 1392 N N . GLN A 1 188 ? -38.447 -2.457 75.875 1.00 79.19 188 GLN A N 1
ATOM 1393 C CA . GLN A 1 188 ? -39.702 -2.015 76.490 1.00 79.19 188 GLN A CA 1
ATOM 1394 C C . GLN A 1 188 ? -40.229 -3.025 77.514 1.00 79.19 188 GLN A C 1
ATOM 1396 O O . GLN A 1 188 ? -40.695 -2.612 78.566 1.00 79.19 188 GLN A O 1
ATOM 1401 N N . TYR A 1 189 ? -40.105 -4.329 77.246 1.00 82.12 189 TYR A N 1
ATOM 1402 C CA . TYR A 1 189 ? -40.497 -5.359 78.214 1.00 82.12 189 TYR A CA 1
ATOM 1403 C C . TYR A 1 189 ? -39.643 -5.348 79.483 1.00 82.12 189 TYR A C 1
ATOM 1405 O O . TYR A 1 189 ? -40.182 -5.565 80.557 1.00 82.12 189 TYR A O 1
ATOM 1413 N N . ILE A 1 190 ? -38.338 -5.079 79.372 1.00 86.88 190 ILE A N 1
ATOM 1414 C CA . ILE A 1 190 ? -37.461 -4.973 80.551 1.00 86.88 190 ILE A CA 1
ATOM 1415 C C . ILE A 1 190 ? -37.880 -3.784 81.423 1.00 86.88 190 ILE A C 1
ATOM 1417 O O . ILE A 1 190 ? -37.992 -3.936 82.629 1.00 86.88 190 ILE A O 1
ATOM 1421 N N . LYS A 1 191 ? -38.195 -2.634 80.814 1.00 81.50 191 LYS A N 1
ATOM 1422 C CA . LYS A 1 191 ? -38.646 -1.446 81.554 1.00 81.50 191 LYS A CA 1
ATOM 1423 C C . LYS A 1 191 ? -39.974 -1.636 82.292 1.00 81.50 191 LYS A C 1
ATOM 1425 O O . LYS A 1 191 ? -40.129 -1.089 83.367 1.00 81.50 191 LYS A O 1
ATOM 1430 N N . LEU A 1 192 ? -40.918 -2.391 81.724 1.00 83.50 192 LEU A N 1
ATOM 1431 C CA . LEU A 1 192 ? -42.226 -2.650 82.350 1.00 83.50 192 LEU A CA 1
ATOM 1432 C C . LEU A 1 192 ? -42.175 -3.636 83.528 1.00 83.50 192 LEU A C 1
ATOM 1434 O O . LEU A 1 192 ? -43.180 -3.801 84.202 1.00 83.50 192 LEU A O 1
ATOM 1438 N N . LEU A 1 193 ? -41.064 -4.350 83.718 1.00 78.19 193 LEU A N 1
ATOM 1439 C CA . LEU A 1 193 ? -40.875 -5.296 84.826 1.00 78.19 193 LEU A CA 1
ATOM 1440 C C . LEU A 1 193 ?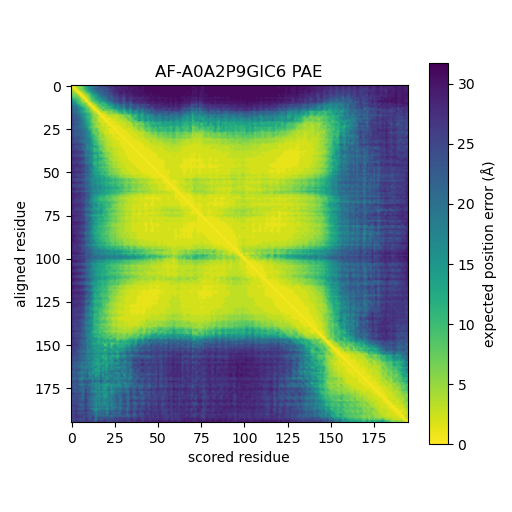 -40.073 -4.696 85.990 1.00 78.19 193 LEU A C 1
ATOM 1442 O O . LEU A 1 193 ? -39.882 -5.368 86.999 1.00 78.19 193 LEU A O 1
ATOM 1446 N N . GLU A 1 194 ? -39.532 -3.493 85.807 1.00 74.56 194 GLU A N 1
ATOM 1447 C CA . GLU A 1 194 ? -38.692 -2.794 86.784 1.00 74.56 194 GLU A CA 1
ATOM 1448 C C . GLU A 1 194 ? -39.482 -1.724 87.568 1.00 74.56 194 GLU A C 1
ATOM 1450 O O . GLU A 1 194 ? -39.009 -1.265 88.605 1.00 74.56 194 GLU A O 1
ATOM 1455 N N . GLU A 1 195 ? -40.684 -1.365 87.093 1.00 60.44 195 GLU A N 1
ATOM 1456 C CA . GLU A 1 195 ? -41.743 -0.680 87.862 1.00 60.44 195 GLU A CA 1
ATOM 1457 C C . GLU A 1 195 ? -42.605 -1.697 88.622 1.00 60.44 195 GLU A C 1
ATOM 1459 O O . GLU A 1 195 ? -42.964 -1.397 89.784 1.00 60.44 195 GLU A O 1
#

Solvent-accessible surface area (backbone atoms only — not comparable to full-atom values): 10410 Å² total; per-residue (Å²): 136,88,81,83,77,78,76,77,69,76,50,72,66,52,52,54,53,50,50,49,50,52,51,52,50,51,52,47,50,52,32,45,52,52,12,47,52,56,4,50,54,46,9,40,50,49,26,42,53,50,58,66,67,40,63,69,45,54,73,56,43,65,87,66,64,52,77,83,44,52,42,91,86,17,33,63,34,40,73,25,44,52,48,22,53,50,52,50,52,49,56,33,43,77,71,68,69,52,57,75,80,47,48,59,55,50,51,55,49,60,76,41,30,63,78,65,31,38,66,37,12,50,51,7,42,48,43,15,51,54,40,20,50,52,44,29,53,53,42,48,50,49,53,50,62,64,45,49,57,53,54,50,51,51,51,51,53,53,49,51,53,52,52,55,52,49,52,51,51,53,55,47,51,52,53,51,51,52,52,53,54,53,53,55,53,53,55,53,57,56,56,69,72,74,112

Mean predicted aligned error: 13.69 Å